Protein AF-A0A846RYC7-F1 (afdb_monomer)

InterPro domains:
  IPR007344 GrpB/Dephospho-CoA kinase [PF04229] (133-286)
  IPR007344 GrpB/Dephospho-CoA kinase [PTHR34822] (131-286)
  IPR043519 Nucleotidyltransferase superfamily [G3DSA:3.30.460.10] (129-287)
  IPR043519 Nucleotidyltransferase superfamily [SSF81301] (136-286)

Organism: NCBI:txid271432

Sequence (287 aa):
MDQIDNYVRFQSAEPNSRGRYAGIFGMANGLAREGQLSAADYAWWRTSNDWCNAAYPDPSTVDASIYDRVVNPAAQAWFKGSAAHLLAKVEEYLTLLQRYGVECVRITSNDPGRILYEDEFQIVVDPHMANRIALVAPDPEGWASRFHTIEQRLKALVPEAAIAHIGSTAVPDLPAKDVVDVLVGVDADAWTEAVAALVADGFVQDGSRDGHAWLAQMKGEERTVVIHVVVLGGAEWKRRISFRDILRRDPAARAEYLEVKRQAAGNAQNWTDYTARKAAVVARILA

pLDDT: mean 90.92, std 11.15, range [30.98, 98.81]

Mean predicted aligned error: 12.16 Å

Radius of gyration: 24.68 Å; Cα contacts (8 Å, |Δi|>4): 447; chains: 1; bounding box: 60×35×69 Å

Secondary structure (DSSP, 8-state):
------EEEEEESS--TTS---BHHHHHHHHHHTT-S-HHHHHHHHHHHHHHHHHS--HHHH-TTTT-TTTSTT-EEEEETT-HHHHHHHHHHHHHHHHTT--EEEEEES--SEEEEE-SSEEEEETTTSS--PPBPP-HHHHHHHHHHHHHHHHHH-TT-EEEEETTTTSTT--B-S-EEEEEEE-TTTHHHHHHHHHHTT-EEEEEETTEEEEEEEETTEEEEEEEEEETTSHHHHHHHHHHHHHHH-HHHHHHHHHHHHHHHHH-SSHHHHHHHTHHHHHHHT-

Foldseek 3Di:
DDDLWKWKFKWFPAADPVRATHGLLRLLVVCLVVVNDDPVSNVVNVVLVVVCPVPDDDVCVVPVLQPPCVNQVHKDKIWTPPQVVVVVSSVVSVVVCVVVVGDMDMDIDSDQACFPDDDPTMTIHSSCHVAQQDFDWQDLPVLVVVQVVVVVVLCVQPVQWDKDWFDQNLAPRATGRQETEMETADALVCQVVSVVSCVVVPWAWPDDDRQWTWTFDDDPPDGRYIYIRGHHPDPVNCLGVLLRVLCNVDVVLSVLLRVQLVVLSVDPPHPVSSVVSSPVSSVVSSD

Solvent-accessible surface area (backbone atoms only — not comparable to full-atom values): 15872 Å² total; per-residue (Å²): 133,85,75,82,58,47,28,37,35,47,23,38,71,60,55,48,101,83,73,44,61,43,41,57,68,58,50,55,50,46,38,53,75,70,64,68,48,52,75,69,54,43,54,50,51,51,55,51,49,54,48,46,64,74,74,44,88,57,65,56,80,79,39,61,58,55,71,29,61,85,79,29,69,63,49,42,74,31,33,38,67,83,25,56,72,62,54,57,53,48,53,58,51,50,56,53,35,50,76,73,71,48,59,69,40,81,49,74,38,76,75,69,30,41,74,74,42,77,62,96,43,36,35,30,17,33,54,62,60,67,41,53,56,56,69,40,78,61,51,62,67,65,41,48,51,54,46,51,57,50,50,55,54,47,38,72,73,35,69,86,43,49,72,44,78,24,57,49,53,59,26,82,88,34,62,22,53,86,39,45,32,37,38,37,23,29,56,74,85,49,42,66,57,51,52,49,48,44,44,75,75,65,35,46,74,80,46,74,54,94,69,37,36,39,30,30,40,69,60,84,94,42,64,49,31,39,38,37,43,28,28,51,85,32,72,72,40,48,52,47,53,50,50,36,53,47,42,61,75,30,69,66,58,36,50,57,51,48,54,52,48,53,56,25,38,78,68,37,79,33,72,66,50,34,52,57,68,41,46,64,61,55,51,60,76,69,106

Nearest PDB structures (foldseek):
  4e7x-assembly2_B  TM=6.487E-01  e=1.757E-04  Schizosaccharomyces pombe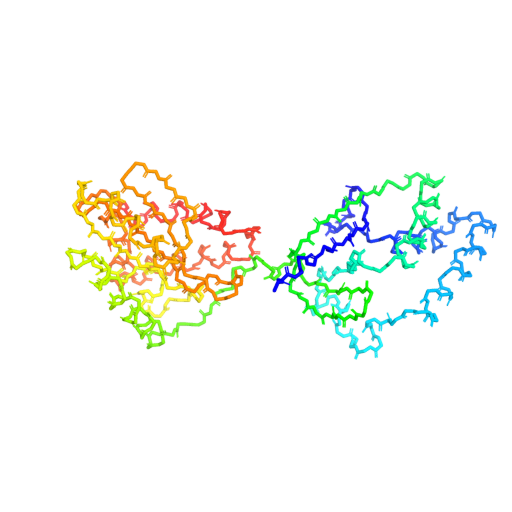 972h-
  4e7x-assembly3_C  TM=6.236E-01  e=2.494E-04  Schizosaccharomyces pombe 972h-
  4e80-assembly4_D  TM=6.052E-01  e=3.150E-04  Schizosaccharomyces pombe 972h-
  4e80-assembly1_A  TM=5.239E-01  e=8.229E-05  Schizosaccharomyces pombe 972h-
  4e80-assembly2_B  TM=5.239E-01  e=3.979E-04  Schizosaccharomyces pombe 972h-

Structure (mmCIF, N/CA/C/O backbone):
data_AF-A0A846RYC7-F1
#
_entry.id   AF-A0A846RYC7-F1
#
loop_
_atom_site.group_PDB
_atom_site.id
_atom_site.type_symbol
_atom_site.label_atom_id
_atom_site.label_alt_id
_atom_site.label_comp_id
_atom_site.label_asym_id
_atom_site.label_entity_id
_atom_site.label_seq_id
_atom_site.pdbx_PDB_ins_code
_atom_site.Cartn_x
_atom_site.Cartn_y
_atom_site.Cartn_z
_atom_site.occupancy
_atom_site.B_iso_or_equiv
_atom_site.auth_seq_id
_atom_site.auth_comp_id
_atom_site.auth_asym_id
_atom_site.auth_atom_id
_atom_site.pdbx_PDB_model_num
ATOM 1 N N . MET A 1 1 ? 22.570 11.920 9.308 1.00 30.98 1 MET A N 1
ATOM 2 C CA . MET A 1 1 ? 22.270 12.972 8.318 1.00 30.98 1 MET A CA 1
ATOM 3 C C . MET A 1 1 ? 21.997 12.202 7.052 1.00 30.98 1 MET A C 1
ATOM 5 O O . MET A 1 1 ? 22.937 11.892 6.335 1.00 30.98 1 MET A O 1
ATOM 9 N N . ASP A 1 2 ? 20.761 11.723 6.922 1.00 33.59 2 ASP A N 1
ATOM 10 C CA . ASP A 1 2 ? 20.405 10.761 5.881 1.00 33.59 2 ASP A CA 1
ATOM 11 C C . ASP A 1 2 ? 20.447 11.476 4.543 1.00 33.59 2 ASP A C 1
ATOM 13 O O . ASP A 1 2 ? 19.746 12.462 4.305 1.00 33.59 2 ASP A O 1
ATOM 17 N N . GLN A 1 3 ? 21.379 11.034 3.712 1.00 37.94 3 GLN A N 1
ATOM 18 C CA . GLN A 1 3 ? 21.507 11.501 2.354 1.00 37.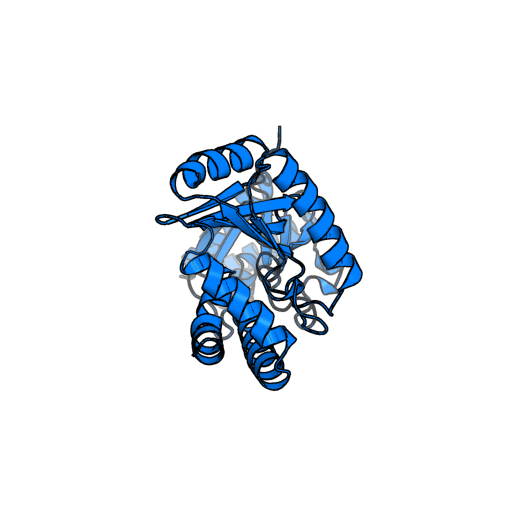94 3 GLN A CA 1
ATOM 19 C C . GLN A 1 3 ? 20.272 10.989 1.614 1.00 37.94 3 GLN A C 1
ATOM 21 O O . GLN A 1 3 ? 20.071 9.788 1.492 1.00 37.94 3 GLN A O 1
ATOM 26 N N . ILE A 1 4 ? 19.398 11.907 1.202 1.00 46.19 4 ILE A N 1
ATOM 27 C CA . ILE A 1 4 ? 18.276 11.587 0.323 1.00 46.19 4 ILE A CA 1
ATOM 28 C C . ILE A 1 4 ? 18.896 11.111 -0.995 1.00 46.19 4 ILE A C 1
ATOM 30 O O . ILE A 1 4 ? 19.397 11.928 -1.773 1.00 46.19 4 ILE A O 1
ATOM 34 N N . ASP A 1 5 ? 18.930 9.799 -1.212 1.00 56.59 5 ASP A N 1
ATOM 35 C CA . ASP A 1 5 ? 19.446 9.220 -2.446 1.00 56.59 5 ASP A CA 1
ATOM 36 C C . ASP A 1 5 ? 18.497 9.569 -3.597 1.00 56.59 5 ASP A C 1
ATOM 38 O O . ASP A 1 5 ? 17.358 9.118 -3.668 1.00 56.59 5 ASP A O 1
ATOM 42 N N . ASN A 1 6 ? 18.966 10.433 -4.496 1.00 83.56 6 ASN A N 1
ATOM 43 C CA . ASN A 1 6 ? 18.223 10.858 -5.677 1.00 83.56 6 ASN A CA 1
ATOM 44 C C . ASN A 1 6 ? 18.508 9.882 -6.823 1.00 83.56 6 ASN A C 1
ATOM 46 O O . ASN A 1 6 ? 19.581 9.949 -7.432 1.00 83.56 6 ASN A O 1
ATOM 50 N N . TYR A 1 7 ? 17.573 8.986 -7.131 1.00 93.19 7 TYR A N 1
ATOM 51 C CA . TYR A 1 7 ? 17.686 8.088 -8.278 1.00 93.19 7 TYR A CA 1
ATOM 52 C C . TYR A 1 7 ? 17.098 8.730 -9.532 1.00 93.19 7 TYR A C 1
ATOM 54 O O . TYR A 1 7 ? 16.053 9.380 -9.502 1.00 93.19 7 TYR A O 1
ATOM 62 N N . VAL A 1 8 ? 17.753 8.515 -10.670 1.00 94.31 8 VAL A N 1
ATOM 63 C CA . VAL A 1 8 ? 17.387 9.097 -11.963 1.00 94.31 8 VAL A CA 1
ATOM 64 C C . VAL A 1 8 ? 17.182 7.989 -12.988 1.00 94.31 8 VAL A C 1
ATOM 66 O O . VAL A 1 8 ? 18.011 7.094 -13.122 1.00 94.31 8 VAL A O 1
ATOM 69 N N . ARG A 1 9 ? 16.107 8.060 -13.771 1.00 95.00 9 ARG A N 1
ATOM 70 C CA . ARG A 1 9 ? 15.871 7.161 -14.905 1.00 95.00 9 ARG A CA 1
ATOM 71 C C . ARG A 1 9 ? 15.502 7.955 -16.147 1.00 95.00 9 ARG A C 1
ATOM 73 O O . ARG A 1 9 ? 14.775 8.941 -16.087 1.00 95.00 9 ARG A O 1
ATOM 80 N N . PHE A 1 10 ? 15.995 7.479 -17.283 1.00 95.19 10 PHE A N 1
ATOM 81 C CA . PHE A 1 10 ? 15.654 7.985 -18.606 1.00 95.19 10 PHE A CA 1
ATOM 82 C C . PHE A 1 10 ? 14.921 6.886 -19.356 1.00 95.19 10 PHE A C 1
ATOM 84 O O . PHE A 1 10 ? 15.433 5.766 -19.487 1.00 95.19 10 PHE A O 1
ATOM 91 N N . GLN A 1 11 ? 13.711 7.190 -19.807 1.00 94.25 11 GLN A N 1
ATOM 92 C CA . GLN A 1 11 ? 12.834 6.208 -20.428 1.00 94.25 11 GLN A CA 1
ATOM 93 C C . GLN A 1 11 ? 12.052 6.790 -21.605 1.00 94.25 11 GLN A C 1
ATOM 95 O O . GLN A 1 11 ? 11.998 8.007 -21.750 1.00 94.25 11 GLN A O 1
ATOM 100 N N . SER A 1 12 ? 11.450 5.934 -22.433 1.00 92.38 12 SER A N 1
ATOM 101 C CA . SER A 1 12 ? 10.570 6.364 -23.527 1.00 92.38 12 SER A CA 1
ATOM 102 C C . SER A 1 12 ? 9.439 7.266 -23.017 1.00 92.38 12 SER A C 1
ATOM 104 O O . SER A 1 12 ? 8.962 7.082 -21.898 1.00 92.38 12 SER A O 1
ATOM 106 N N . ALA A 1 13 ? 8.997 8.233 -23.824 1.00 86.94 13 ALA A N 1
ATOM 107 C CA . ALA A 1 13 ? 7.849 9.081 -23.479 1.00 86.94 13 ALA A CA 1
ATOM 108 C C . ALA A 1 13 ? 6.529 8.289 -23.437 1.00 86.94 13 ALA A C 1
ATOM 110 O O . ALA A 1 13 ? 5.672 8.533 -22.588 1.00 86.94 13 ALA A O 1
ATOM 111 N N . GLU A 1 14 ? 6.403 7.284 -24.306 1.00 80.94 14 GLU A N 1
ATOM 112 C CA . GLU A 1 14 ? 5.244 6.399 -24.382 1.00 80.94 14 GLU A CA 1
ATOM 113 C C . GLU A 1 14 ? 5.605 4.956 -24.002 1.00 80.94 14 GLU A C 1
ATOM 115 O O . GLU A 1 14 ? 6.739 4.505 -24.227 1.00 80.94 14 GLU A O 1
ATOM 120 N N . PRO A 1 15 ? 4.664 4.199 -23.416 1.00 79.19 15 PRO A N 1
ATOM 121 C CA . PRO A 1 15 ? 4.869 2.787 -23.159 1.00 79.19 15 PRO A CA 1
ATOM 122 C C . PRO A 1 15 ? 4.773 1.975 -24.457 1.00 79.19 15 PRO A C 1
ATOM 124 O O . PRO A 1 15 ? 3.988 2.272 -25.353 1.00 79.19 15 PRO A O 1
ATOM 127 N N . ASN A 1 16 ? 5.522 0.878 -24.538 1.00 77.44 16 ASN A N 1
ATOM 128 C CA . ASN A 1 16 ? 5.364 -0.085 -25.627 1.00 77.44 16 ASN A CA 1
ATOM 129 C C . ASN A 1 16 ? 4.019 -0.838 -25.543 1.00 77.44 16 ASN A C 1
ATOM 131 O O . ASN A 1 16 ? 3.269 -0.709 -24.577 1.00 77.44 16 ASN A O 1
ATOM 135 N N . SER A 1 17 ? 3.746 -1.721 -26.511 1.00 71.69 17 SER A N 1
ATOM 136 C CA . SER A 1 17 ? 2.516 -2.537 -26.575 1.00 71.69 17 SER A CA 1
ATOM 137 C C . SER A 1 17 ? 2.241 -3.415 -25.344 1.00 71.69 17 SER A C 1
ATOM 139 O O . SER A 1 17 ? 1.151 -3.965 -25.209 1.00 71.69 17 SER A O 1
ATOM 141 N N . ARG A 1 18 ? 3.212 -3.558 -24.435 1.00 65.75 18 ARG A N 1
ATOM 142 C CA . ARG A 1 18 ? 3.089 -4.275 -23.158 1.00 65.75 18 ARG A CA 1
ATOM 143 C C . ARG A 1 18 ? 2.974 -3.332 -21.955 1.00 65.75 18 ARG A C 1
ATOM 145 O O . ARG A 1 18 ? 3.182 -3.778 -20.829 1.00 65.75 18 ARG A O 1
ATOM 152 N N . GLY A 1 19 ? 2.710 -2.045 -22.180 1.00 71.56 19 GLY A N 1
ATOM 153 C CA . GLY A 1 19 ? 2.570 -1.035 -21.132 1.00 71.56 19 GLY A CA 1
ATOM 154 C C . GLY A 1 19 ? 3.889 -0.615 -20.475 1.00 71.56 19 GLY A C 1
ATOM 155 O O . GLY A 1 19 ? 3.861 -0.069 -19.377 1.00 71.56 19 GLY A O 1
ATOM 156 N N . ARG A 1 20 ? 5.053 -0.896 -21.085 1.00 76.38 20 ARG A N 1
ATOM 157 C CA . ARG A 1 20 ? 6.364 -0.658 -20.452 1.00 76.38 20 ARG A CA 1
ATOM 158 C C . ARG A 1 20 ? 7.103 0.516 -21.065 1.00 76.38 20 ARG A C 1
ATOM 160 O O . ARG A 1 20 ? 7.250 0.582 -22.283 1.00 76.38 20 ARG A O 1
ATOM 167 N N . TYR A 1 21 ? 7.690 1.333 -20.203 1.00 87.00 21 TYR A N 1
ATOM 168 C CA . TYR A 1 21 ? 8.606 2.397 -20.589 1.00 87.00 21 TYR A CA 1
ATOM 169 C C . TYR A 1 21 ? 10.030 1.853 -20.729 1.00 87.00 21 TYR A C 1
ATOM 171 O O . TYR A 1 21 ? 10.642 1.398 -19.754 1.00 87.00 21 TYR A O 1
ATOM 179 N N . ALA A 1 22 ? 10.547 1.846 -21.956 1.00 90.81 22 ALA A N 1
ATOM 180 C CA . ALA A 1 22 ? 11.873 1.315 -22.252 1.00 90.81 22 ALA A CA 1
ATOM 181 C C . ALA A 1 22 ? 12.953 2.249 -21.697 1.00 90.81 22 ALA A C 1
ATOM 183 O O . ALA A 1 22 ? 12.842 3.458 -21.842 1.00 90.81 22 ALA A O 1
ATOM 184 N N . GLY A 1 23 ? 13.993 1.695 -21.068 1.00 93.81 23 GLY A N 1
ATOM 185 C CA . GLY A 1 23 ? 15.144 2.484 -20.616 1.00 93.81 23 GLY A CA 1
ATOM 186 C C . GLY A 1 23 ? 16.049 2.893 -21.779 1.00 93.81 23 GLY A C 1
ATOM 187 O O . GLY A 1 23 ? 16.004 2.280 -22.848 1.00 93.81 23 GLY A O 1
ATOM 188 N N . ILE A 1 24 ? 16.907 3.886 -21.548 1.00 95.69 24 ILE A N 1
ATOM 189 C CA . ILE A 1 24 ? 17.746 4.503 -22.585 1.00 95.69 24 ILE A CA 1
ATOM 190 C C . ILE A 1 24 ? 18.569 3.510 -23.426 1.00 95.69 24 ILE A C 1
ATOM 192 O O . ILE A 1 24 ? 18.466 3.507 -24.653 1.00 95.69 24 ILE A O 1
ATOM 196 N N . PHE A 1 25 ? 19.300 2.591 -22.788 1.00 94.62 25 PHE A N 1
ATOM 197 C CA . PHE A 1 25 ? 20.078 1.568 -23.496 1.00 94.62 25 PHE A CA 1
ATOM 198 C C . PHE A 1 25 ? 19.180 0.602 -24.276 1.00 94.62 25 PHE A C 1
ATOM 200 O O . PHE A 1 25 ? 19.508 0.203 -25.389 1.00 94.62 25 PHE A O 1
ATOM 207 N N . GLY A 1 26 ? 18.010 0.261 -23.726 1.00 93.12 26 GLY A N 1
ATOM 208 C CA . GLY A 1 26 ? 17.036 -0.600 -24.394 1.00 93.12 26 GLY A CA 1
ATOM 209 C C . GLY A 1 26 ? 16.502 0.014 -25.689 1.00 93.12 26 GLY A C 1
ATOM 210 O O . GLY A 1 26 ? 16.353 -0.699 -26.678 1.00 93.12 26 GLY A O 1
ATOM 211 N N . MET A 1 27 ? 16.267 1.329 -25.699 1.00 95.62 27 MET A N 1
ATOM 212 C CA . MET A 1 27 ? 15.841 2.058 -26.897 1.00 95.62 27 MET A CA 1
ATOM 213 C C . MET A 1 27 ? 16.948 2.100 -27.957 1.00 95.62 27 MET A C 1
ATOM 215 O O . MET A 1 27 ? 16.698 1.742 -29.105 1.00 95.62 27 MET A O 1
ATOM 219 N N . ALA A 1 28 ? 18.184 2.440 -27.574 1.00 96.81 28 ALA A N 1
ATOM 220 C CA . ALA A 1 28 ? 19.310 2.498 -28.512 1.00 96.81 28 ALA A CA 1
ATOM 221 C C . ALA A 1 28 ? 19.639 1.118 -29.112 1.00 96.81 28 ALA A C 1
ATOM 223 O O . ALA A 1 28 ? 19.860 0.990 -30.316 1.00 96.81 28 ALA A O 1
ATOM 224 N N . ASN A 1 29 ? 19.589 0.066 -28.290 1.00 95.75 29 ASN A N 1
ATOM 225 C CA . ASN A 1 29 ? 19.741 -1.315 -28.748 1.00 95.75 29 ASN A CA 1
ATOM 226 C C . ASN A 1 29 ? 18.612 -1.727 -29.708 1.00 95.75 29 ASN A C 1
ATOM 228 O O . ASN A 1 29 ? 18.849 -2.513 -30.625 1.00 95.75 29 ASN A O 1
ATOM 232 N N . GLY A 1 30 ? 17.398 -1.199 -29.511 1.00 95.00 30 GLY A N 1
ATOM 233 C CA . GLY A 1 30 ? 16.270 -1.362 -30.429 1.00 95.00 30 GLY A CA 1
ATOM 234 C C . GLY A 1 30 ? 16.586 -0.825 -31.823 1.00 95.00 30 GLY A C 1
ATOM 235 O O . GLY A 1 30 ? 16.558 -1.603 -32.776 1.00 95.00 30 GLY A O 1
ATOM 236 N N . LEU A 1 31 ? 16.998 0.447 -31.918 1.00 96.81 31 LEU A N 1
ATOM 237 C CA . LEU A 1 31 ? 17.387 1.089 -33.185 1.00 96.81 31 LEU A CA 1
ATOM 238 C C . LEU A 1 31 ? 18.484 0.302 -33.919 1.00 96.81 31 LEU A C 1
ATOM 240 O O . LEU A 1 31 ? 18.405 0.082 -35.129 1.00 96.81 31 LEU A O 1
ATOM 244 N N . ALA A 1 32 ? 19.510 -0.140 -33.183 1.00 96.88 32 ALA A N 1
ATOM 245 C CA . ALA A 1 32 ? 20.621 -0.905 -33.744 1.00 96.88 32 ALA A CA 1
ATOM 246 C C . ALA A 1 32 ? 20.161 -2.262 -34.296 1.00 96.88 32 ALA A C 1
ATOM 248 O O . ALA A 1 32 ? 20.494 -2.624 -35.423 1.00 96.88 32 ALA A O 1
ATOM 249 N N . ARG A 1 33 ? 19.366 -3.005 -33.518 1.00 97.19 33 ARG A N 1
ATOM 250 C CA . ARG A 1 33 ? 18.839 -4.322 -33.906 1.00 97.19 33 ARG A CA 1
ATOM 251 C C . ARG A 1 33 ? 17.881 -4.238 -35.094 1.00 97.19 33 ARG A C 1
ATOM 253 O O . ARG A 1 33 ? 17.822 -5.169 -35.889 1.00 97.19 33 ARG A O 1
ATOM 260 N N . GLU A 1 34 ? 17.132 -3.147 -35.201 1.00 96.44 34 GLU A N 1
ATOM 261 C CA . GLU A 1 34 ? 16.184 -2.896 -36.292 1.00 96.44 34 GLU A CA 1
ATOM 262 C C . GLU A 1 34 ? 16.862 -2.307 -37.541 1.00 96.44 34 GLU A C 1
ATOM 264 O O . GLU A 1 34 ? 16.195 -2.058 -38.541 1.00 96.44 34 GLU A O 1
ATOM 269 N N . GLY A 1 35 ? 18.189 -2.120 -37.513 1.00 97.06 35 GLY A N 1
ATOM 270 C CA . GLY A 1 35 ? 18.966 -1.633 -38.654 1.00 97.06 35 GLY A CA 1
ATOM 271 C C . GLY A 1 35 ? 18.688 -0.171 -39.005 1.00 97.06 35 GLY A C 1
ATOM 272 O O . GLY A 1 35 ? 18.921 0.238 -40.137 1.00 97.06 35 GLY A O 1
ATOM 273 N N . GLN A 1 36 ? 18.170 0.610 -38.054 1.00 97.62 36 GLN A N 1
ATOM 274 C CA . GLN A 1 36 ? 17.780 2.002 -38.281 1.00 97.62 36 GLN A CA 1
ATOM 275 C C . GLN A 1 36 ? 18.963 2.967 -38.177 1.00 97.62 36 GLN A C 1
ATOM 277 O O . GLN A 1 36 ? 18.909 4.056 -38.738 1.00 97.62 36 GLN A O 1
ATOM 282 N N . LEU A 1 37 ? 20.032 2.574 -37.477 1.00 97.94 37 LEU A N 1
ATOM 283 C CA . LEU A 1 37 ? 21.216 3.410 -37.304 1.00 97.94 37 LEU A CA 1
ATOM 284 C C . LEU A 1 37 ? 22.021 3.541 -38.603 1.00 97.94 37 LEU A C 1
ATOM 286 O O . LEU A 1 37 ? 22.275 2.560 -39.303 1.00 97.94 37 LEU A O 1
ATOM 290 N N . SER A 1 38 ? 22.512 4.750 -38.873 1.00 98.19 38 SER A N 1
ATOM 291 C CA . SER A 1 38 ? 23.556 4.993 -39.869 1.00 98.19 38 SER A CA 1
ATOM 292 C C . SER A 1 38 ? 24.823 4.190 -39.538 1.00 98.19 38 SER A C 1
ATOM 294 O O . SER A 1 38 ? 25.065 3.839 -38.383 1.00 98.19 38 SER A O 1
ATOM 296 N N . ALA A 1 39 ? 25.683 3.933 -40.529 1.00 98.06 39 ALA A N 1
ATOM 297 C CA . ALA A 1 39 ? 26.928 3.189 -40.301 1.00 98.06 39 ALA A CA 1
ATOM 298 C C . ALA A 1 39 ? 27.828 3.845 -39.232 1.00 98.06 39 ALA A C 1
ATOM 300 O O . ALA A 1 39 ? 28.426 3.149 -38.411 1.00 98.06 39 ALA A O 1
ATOM 301 N N . ALA A 1 40 ? 27.884 5.181 -39.214 1.00 98.06 40 ALA A N 1
ATOM 302 C CA . ALA A 1 40 ? 28.638 5.938 -38.218 1.00 98.06 40 ALA A CA 1
ATOM 303 C C . ALA A 1 40 ? 28.030 5.793 -36.813 1.00 98.06 40 ALA A C 1
ATOM 305 O O . ALA A 1 40 ? 28.752 5.536 -35.850 1.00 98.06 40 ALA A O 1
ATOM 306 N N . ASP A 1 41 ? 26.704 5.892 -36.700 1.00 98.31 41 ASP A N 1
ATOM 307 C CA . ASP A 1 41 ? 26.015 5.762 -35.414 1.00 98.31 41 ASP A CA 1
ATOM 308 C C . ASP A 1 41 ? 26.039 4.344 -34.869 1.00 98.31 41 ASP A C 1
ATOM 310 O O . ASP A 1 41 ? 26.167 4.160 -33.663 1.00 98.31 41 ASP A O 1
ATOM 314 N N . TYR A 1 42 ? 25.968 3.340 -35.739 1.00 98.44 42 TYR A N 1
ATOM 315 C CA . TYR A 1 42 ? 26.124 1.949 -35.342 1.00 98.44 42 TYR A CA 1
ATOM 316 C C . TYR A 1 42 ? 27.527 1.687 -34.774 1.00 98.44 42 TYR A C 1
ATOM 318 O O . TYR A 1 42 ? 27.661 1.066 -33.719 1.00 98.44 42 TYR A O 1
ATOM 326 N N . ALA A 1 43 ? 28.577 2.192 -35.433 1.00 98.12 43 ALA A N 1
ATOM 327 C CA . ALA A 1 43 ? 29.956 2.058 -34.957 1.00 98.12 43 ALA A CA 1
ATOM 328 C C . ALA A 1 43 ? 30.179 2.776 -33.614 1.00 98.12 43 ALA A C 1
ATOM 330 O O . ALA A 1 43 ? 30.817 2.225 -32.708 1.00 98.12 43 ALA A O 1
ATOM 331 N N . TRP A 1 44 ? 29.608 3.976 -33.461 1.00 98.19 44 TRP A N 1
ATOM 332 C CA . TRP A 1 44 ? 29.614 4.702 -32.193 1.00 98.19 44 TRP A CA 1
ATOM 333 C C . TRP A 1 44 ? 28.853 3.940 -31.101 1.00 98.19 44 TRP A C 1
ATOM 335 O O . TRP A 1 44 ? 29.390 3.746 -30.012 1.00 98.19 44 TRP A O 1
ATOM 345 N N . TRP A 1 45 ? 27.638 3.462 -31.389 1.00 98.19 45 TRP A N 1
ATOM 346 C CA . TRP A 1 45 ? 26.804 2.707 -30.449 1.00 98.19 45 TRP A CA 1
ATOM 347 C C . TRP A 1 45 ? 27.520 1.443 -29.969 1.00 98.19 45 TRP A C 1
ATOM 349 O O . TRP A 1 45 ? 27.548 1.179 -28.769 1.00 98.19 45 TRP A O 1
ATOM 359 N N . ARG A 1 46 ? 28.165 0.698 -30.878 1.00 98.00 46 ARG A N 1
ATOM 360 C CA . ARG A 1 46 ? 28.934 -0.507 -30.535 1.00 98.00 46 ARG A CA 1
ATOM 361 C C . ARG A 1 46 ? 30.076 -0.181 -29.578 1.00 98.00 46 ARG A C 1
ATOM 363 O O . ARG A 1 46 ? 30.139 -0.765 -28.502 1.00 98.00 46 ARG A O 1
ATOM 370 N N . THR A 1 47 ? 30.909 0.796 -29.939 1.00 97.56 47 THR A N 1
ATOM 371 C CA . THR A 1 47 ? 32.040 1.249 -29.110 1.00 97.56 47 THR A CA 1
ATOM 372 C C . THR A 1 47 ? 31.570 1.740 -27.739 1.00 97.56 47 THR A C 1
ATOM 374 O O . THR A 1 47 ? 32.171 1.416 -26.718 1.00 97.56 47 THR A O 1
ATOM 377 N N . SER A 1 48 ? 30.471 2.493 -27.699 1.00 96.56 48 SER A N 1
ATOM 378 C CA . SER A 1 48 ? 29.893 3.009 -26.458 1.00 96.56 48 SER A CA 1
ATOM 379 C C . SER A 1 48 ? 29.323 1.907 -25.568 1.00 96.56 48 SER A C 1
ATOM 381 O O . SER A 1 48 ? 29.511 1.971 -24.356 1.00 96.56 48 SER A O 1
ATOM 383 N N . ASN A 1 49 ? 28.666 0.893 -26.136 1.00 95.62 49 ASN A N 1
ATOM 384 C CA . ASN A 1 49 ? 28.193 -0.269 -25.383 1.00 95.62 49 ASN A CA 1
ATOM 385 C C . ASN A 1 49 ? 29.362 -1.110 -24.853 1.00 95.62 49 ASN A C 1
ATOM 387 O O . ASN A 1 49 ? 29.322 -1.530 -23.701 1.00 95.62 49 ASN A O 1
ATOM 391 N N . ASP A 1 50 ? 30.407 -1.329 -25.657 1.00 96.38 50 ASP A N 1
ATOM 392 C CA . ASP A 1 50 ? 31.607 -2.057 -25.223 1.00 96.38 50 ASP A CA 1
ATOM 393 C C . ASP A 1 50 ? 32.302 -1.349 -24.058 1.00 96.38 50 ASP A C 1
ATOM 395 O O . ASP A 1 50 ? 32.677 -1.990 -23.077 1.00 96.38 50 ASP A O 1
ATOM 399 N N . TRP A 1 51 ? 32.397 -0.019 -24.123 1.00 94.56 51 TRP A N 1
ATOM 400 C CA . TRP A 1 51 ? 32.907 0.782 -23.017 1.00 94.56 51 TRP A CA 1
ATOM 401 C C . TRP A 1 51 ? 32.035 0.658 -21.761 1.00 94.56 51 TRP A C 1
ATOM 403 O O . TRP A 1 51 ? 32.573 0.397 -20.688 1.00 94.56 51 TRP A O 1
ATOM 413 N N . CYS A 1 52 ? 30.704 0.777 -21.874 1.00 93.62 52 CYS A N 1
ATOM 414 C CA . CYS A 1 52 ? 29.805 0.624 -20.724 1.00 93.62 52 CYS A CA 1
ATOM 415 C C . CYS A 1 52 ? 29.922 -0.767 -20.082 1.00 93.62 52 CYS A C 1
ATOM 417 O O . CYS A 1 52 ? 30.012 -0.860 -18.864 1.00 93.62 52 CYS A O 1
ATOM 419 N N . ASN A 1 53 ? 29.966 -1.830 -20.891 1.00 93.31 53 ASN A N 1
ATOM 420 C CA . ASN A 1 53 ? 30.093 -3.207 -20.405 1.00 93.31 53 ASN A CA 1
ATOM 421 C C . ASN A 1 53 ? 31.427 -3.462 -19.689 1.00 93.31 53 ASN A C 1
ATOM 423 O O . ASN A 1 53 ? 31.499 -4.319 -18.815 1.00 93.31 53 ASN A O 1
ATOM 427 N N . ALA A 1 54 ? 32.489 -2.752 -20.078 1.00 94.62 54 ALA A N 1
ATOM 428 C CA . ALA A 1 54 ? 33.784 -2.833 -19.410 1.00 94.62 54 ALA A CA 1
ATOM 429 C C . ALA A 1 54 ? 33.850 -1.966 -18.139 1.00 94.62 54 ALA A C 1
ATOM 431 O O . ALA A 1 54 ? 34.570 -2.310 -17.205 1.00 94.62 54 ALA A O 1
ATOM 432 N N . ALA A 1 55 ? 33.137 -0.835 -18.118 1.00 93.44 55 ALA A N 1
ATOM 433 C CA . ALA A 1 55 ? 33.213 0.162 -17.052 1.00 93.44 55 ALA A CA 1
ATOM 434 C C . ALA A 1 55 ? 32.225 -0.073 -15.899 1.00 93.44 55 ALA A C 1
ATOM 436 O O . ALA A 1 55 ? 32.503 0.366 -14.783 1.00 93.44 55 ALA A O 1
ATOM 437 N N . TYR A 1 56 ? 31.090 -0.735 -16.147 1.00 94.50 56 TYR A N 1
ATOM 438 C CA . TYR A 1 56 ? 30.011 -0.883 -15.168 1.00 94.50 56 TYR A CA 1
ATOM 439 C C . TYR A 1 56 ? 29.602 -2.345 -14.968 1.00 94.50 56 TYR A C 1
ATOM 441 O O . TYR A 1 56 ? 29.587 -3.109 -15.936 1.00 94.50 56 TYR A O 1
ATOM 449 N N . PRO A 1 57 ? 29.227 -2.740 -13.737 1.00 93.88 57 PRO A N 1
ATOM 450 C CA . PRO A 1 57 ? 28.681 -4.065 -13.483 1.00 93.88 57 PRO A CA 1
ATOM 451 C C . PRO A 1 57 ? 27.429 -4.341 -14.324 1.00 93.88 57 PRO A C 1
ATOM 453 O O . PRO A 1 57 ? 26.539 -3.494 -14.435 1.00 93.88 57 PRO A O 1
ATOM 456 N N . ASP A 1 58 ? 27.332 -5.552 -14.876 1.00 93.25 58 ASP A N 1
ATOM 457 C CA . ASP A 1 58 ? 26.078 -6.068 -15.426 1.00 93.25 58 ASP A CA 1
ATOM 458 C C . ASP A 1 58 ? 25.326 -6.812 -14.312 1.00 93.25 58 ASP A C 1
ATOM 460 O O . ASP A 1 58 ? 25.789 -7.879 -13.885 1.00 93.25 58 ASP A O 1
ATOM 464 N N . PRO A 1 59 ? 24.156 -6.314 -13.863 1.00 94.62 59 PRO A N 1
ATOM 465 C CA . PRO A 1 59 ? 23.364 -6.978 -12.832 1.00 94.62 59 PRO A CA 1
ATOM 466 C C . PRO A 1 59 ? 23.062 -8.445 -13.172 1.00 94.62 59 PRO A C 1
ATOM 468 O O . PRO A 1 59 ? 23.079 -9.300 -12.292 1.00 94.62 59 PRO A O 1
ATOM 471 N N . SER A 1 60 ? 22.883 -8.769 -14.457 1.00 90.81 60 SER A N 1
ATOM 472 C CA . SER A 1 60 ? 22.579 -10.126 -14.935 1.00 90.81 60 SER A CA 1
ATOM 473 C C . SER A 1 60 ? 23.718 -11.121 -14.689 1.00 90.81 60 SER A C 1
ATOM 475 O O . SER A 1 60 ? 23.479 -12.325 -14.630 1.00 90.81 60 SER A O 1
ATOM 477 N N . THR A 1 61 ? 24.957 -10.632 -14.571 1.00 91.94 61 THR A N 1
ATOM 478 C CA . THR A 1 61 ? 26.132 -11.464 -14.249 1.00 91.94 61 THR A CA 1
ATOM 479 C C . THR A 1 61 ? 26.272 -11.735 -12.757 1.00 91.94 61 THR A C 1
ATOM 481 O O . THR A 1 61 ? 26.917 -12.710 -12.376 1.00 91.94 61 THR A O 1
ATOM 484 N N . VAL A 1 62 ? 25.651 -10.898 -11.924 1.00 90.75 62 VAL A N 1
ATOM 485 C CA . VAL A 1 62 ? 25.606 -11.070 -10.470 1.00 90.75 62 VAL A CA 1
ATOM 486 C C . VAL A 1 62 ? 24.460 -12.005 -10.092 1.00 90.75 62 VAL A C 1
ATOM 488 O O . VAL A 1 62 ? 24.671 -12.974 -9.367 1.00 90.75 62 VAL A O 1
ATOM 491 N N . ASP A 1 63 ? 23.263 -11.749 -10.624 1.00 89.88 63 ASP A N 1
ATOM 492 C CA . ASP A 1 63 ? 22.107 -12.635 -10.507 1.00 89.88 63 ASP A CA 1
ATOM 493 C C . ASP A 1 63 ? 21.252 -12.574 -11.783 1.00 89.88 63 ASP A C 1
ATOM 495 O O . ASP A 1 63 ? 20.613 -11.569 -12.108 1.00 89.88 63 ASP A O 1
ATOM 499 N N . ALA A 1 64 ? 21.199 -13.697 -12.498 1.00 91.06 64 ALA A N 1
ATOM 500 C CA . ALA A 1 64 ? 20.431 -13.831 -13.731 1.00 91.06 64 ALA A CA 1
ATOM 501 C C . ALA A 1 64 ? 18.915 -13.622 -13.528 1.00 91.06 64 ALA A C 1
ATOM 503 O O . ALA A 1 64 ? 18.208 -13.298 -14.485 1.00 91.06 64 ALA A O 1
ATOM 504 N N . SER A 1 65 ? 18.407 -13.774 -12.298 1.00 89.81 65 SER A N 1
ATOM 505 C CA . SER A 1 65 ? 16.994 -13.578 -11.968 1.00 89.81 65 SER A CA 1
ATOM 506 C C . SER A 1 65 ? 16.560 -12.107 -12.022 1.00 89.81 65 SER A C 1
ATOM 508 O O . SER A 1 65 ? 15.377 -11.826 -12.233 1.00 89.81 65 SER A O 1
ATOM 510 N N . ILE A 1 66 ? 17.496 -11.154 -11.904 1.00 90.94 66 ILE A N 1
ATOM 511 C CA . ILE A 1 66 ? 17.206 -9.712 -11.807 1.00 90.94 66 ILE A CA 1
ATOM 512 C C . ILE A 1 66 ? 16.368 -9.219 -12.992 1.00 90.94 66 ILE A C 1
ATOM 514 O O . ILE A 1 66 ? 15.383 -8.505 -12.802 1.00 90.94 66 ILE A O 1
ATOM 518 N N . TYR A 1 67 ? 16.719 -9.640 -14.209 1.00 89.44 67 TYR A N 1
ATOM 519 C CA . TYR A 1 67 ? 15.983 -9.299 -15.431 1.00 89.44 67 TYR A CA 1
ATOM 520 C C . TYR A 1 67 ? 15.169 -10.467 -16.004 1.00 89.44 67 TYR A C 1
ATOM 522 O O . TYR A 1 67 ? 14.612 -10.348 -17.105 1.00 89.44 67 TYR A O 1
ATOM 530 N N . ASP A 1 68 ? 15.063 -11.582 -15.274 1.00 87.25 68 ASP A N 1
ATOM 531 C CA . ASP A 1 68 ? 14.173 -12.676 -15.643 1.00 87.25 68 ASP A CA 1
ATOM 532 C C . ASP A 1 68 ? 12.727 -12.162 -15.642 1.00 87.25 68 ASP A C 1
ATOM 534 O O . ASP A 1 68 ? 12.212 -11.636 -14.658 1.00 87.25 68 ASP A O 1
ATOM 538 N N . ARG A 1 69 ? 12.053 -12.291 -16.786 1.00 80.94 69 ARG A N 1
ATOM 539 C CA . ARG A 1 69 ? 10.719 -11.712 -16.997 1.00 80.94 69 ARG A CA 1
ATOM 540 C C . ARG A 1 69 ? 9.590 -12.515 -16.360 1.00 80.94 69 ARG A C 1
ATOM 542 O O . ARG A 1 69 ? 8.473 -12.003 -16.306 1.00 80.94 69 ARG A O 1
ATOM 549 N N . VAL A 1 70 ? 9.856 -13.747 -15.942 1.00 78.12 70 VAL A N 1
ATOM 550 C CA . VAL A 1 70 ? 8.946 -14.577 -15.150 1.00 78.12 70 VAL A CA 1
ATOM 551 C C . VAL A 1 70 ? 9.078 -14.204 -13.675 1.00 78.12 70 VAL A C 1
ATOM 553 O O . VAL A 1 70 ? 8.061 -14.055 -13.003 1.00 78.12 70 VAL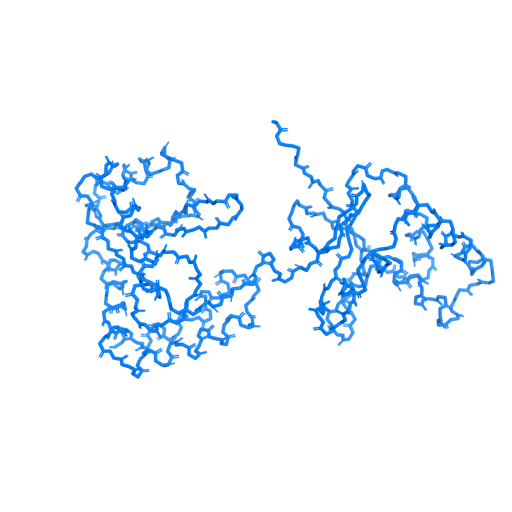 A O 1
ATOM 556 N N . VAL A 1 71 ? 10.307 -13.990 -13.194 1.00 78.44 71 VAL A N 1
ATOM 557 C CA . VAL A 1 71 ? 10.587 -13.658 -11.786 1.00 78.44 71 VAL A CA 1
ATOM 558 C C . VAL A 1 71 ? 10.305 -12.183 -11.481 1.00 78.44 71 VAL A C 1
ATOM 560 O O . VAL A 1 71 ? 9.530 -11.872 -10.579 1.00 78.44 71 VAL A O 1
ATOM 563 N N . ASN A 1 72 ? 10.880 -11.269 -12.264 1.00 82.69 72 ASN A N 1
ATOM 564 C CA . ASN A 1 72 ? 10.798 -9.820 -12.090 1.00 82.69 72 ASN A CA 1
ATOM 565 C C . ASN A 1 72 ? 10.227 -9.163 -13.365 1.00 82.69 72 ASN A C 1
ATOM 567 O O . ASN A 1 72 ? 10.938 -8.486 -14.117 1.00 82.69 72 ASN A O 1
ATOM 571 N N . PRO A 1 73 ? 8.918 -9.328 -13.650 1.00 79.88 73 PRO A N 1
ATOM 572 C CA . PRO A 1 73 ? 8.324 -8.933 -14.927 1.00 79.88 73 PRO A CA 1
ATOM 573 C C . PRO A 1 73 ? 8.454 -7.440 -15.237 1.00 79.88 73 PRO A C 1
ATOM 575 O O . PRO A 1 73 ? 8.399 -7.070 -16.411 1.00 79.88 73 PRO A O 1
ATOM 578 N N . ALA A 1 74 ? 8.632 -6.595 -14.223 1.00 83.12 74 ALA A N 1
ATOM 579 C CA . ALA A 1 74 ? 8.698 -5.148 -14.357 1.00 83.12 74 ALA A CA 1
ATOM 580 C C . ALA A 1 74 ? 10.021 -4.534 -13.903 1.00 83.12 74 ALA A C 1
ATOM 582 O O . ALA A 1 74 ? 10.050 -3.326 -13.702 1.00 83.12 74 ALA A O 1
ATOM 583 N N . ALA A 1 75 ? 11.087 -5.328 -13.761 1.00 90.56 75 ALA A N 1
ATOM 584 C CA . ALA A 1 75 ? 12.399 -4.824 -13.366 1.00 90.56 75 ALA A CA 1
ATOM 585 C C . ALA A 1 75 ? 12.807 -3.579 -14.176 1.00 90.56 75 ALA A C 1
ATOM 587 O O . ALA A 1 75 ? 12.729 -3.564 -15.412 1.00 90.56 75 ALA A O 1
ATOM 588 N N . GLN A 1 76 ? 13.241 -2.531 -13.478 1.00 92.12 76 GLN A N 1
ATOM 589 C CA . GLN A 1 76 ? 13.674 -1.263 -14.056 1.00 92.12 76 GLN A CA 1
ATOM 590 C C . GLN A 1 76 ? 15.018 -0.843 -13.472 1.00 92.12 76 GLN A C 1
ATOM 592 O O . GLN A 1 76 ? 15.158 -0.728 -12.262 1.00 92.12 76 GLN A O 1
ATOM 597 N N . ALA A 1 77 ? 15.988 -0.555 -14.336 1.00 94.75 77 ALA A N 1
ATOM 598 C CA . ALA A 1 77 ? 17.245 0.068 -13.932 1.00 94.75 77 ALA A CA 1
ATOM 599 C C . ALA A 1 77 ? 17.081 1.578 -13.686 1.00 94.75 77 ALA A C 1
ATOM 601 O O . ALA A 1 77 ? 16.403 2.268 -14.457 1.00 94.75 77 ALA A O 1
ATOM 602 N N . TRP A 1 78 ? 17.740 2.086 -12.655 1.00 96.12 78 TRP A N 1
ATOM 603 C CA . TRP A 1 78 ? 17.853 3.501 -12.316 1.00 96.12 78 TRP A CA 1
ATOM 604 C C . TRP A 1 78 ? 19.312 3.831 -12.013 1.00 96.12 78 TRP A C 1
ATOM 606 O O . TRP A 1 78 ? 20.043 3.005 -11.478 1.00 96.12 78 TRP A O 1
ATOM 616 N N . PHE A 1 79 ? 19.732 5.047 -12.331 1.00 96.44 79 PHE A N 1
ATOM 617 C CA . PHE A 1 79 ? 21.053 5.567 -12.003 1.00 96.44 79 PHE A CA 1
ATOM 618 C C . PHE A 1 79 ? 21.020 6.238 -10.633 1.00 96.44 79 PHE A C 1
ATOM 620 O O . PHE A 1 79 ? 20.060 6.941 -10.311 1.00 96.44 79 PHE A O 1
ATOM 627 N N . LYS A 1 80 ? 22.086 6.094 -9.850 1.00 95.25 80 LYS A N 1
ATOM 628 C CA . LYS A 1 80 ? 22.308 6.948 -8.681 1.00 95.25 80 LYS A CA 1
ATOM 629 C C . LYS A 1 80 ? 22.655 8.356 -9.157 1.00 95.25 80 LYS A C 1
ATOM 631 O O . LYS A 1 80 ? 23.461 8.525 -10.069 1.00 95.25 80 LYS A O 1
ATOM 636 N N . GLY A 1 81 ? 22.079 9.385 -8.540 1.00 90.69 81 GLY A N 1
ATOM 637 C CA . GLY A 1 81 ? 22.348 10.784 -8.894 1.00 90.69 81 GLY A CA 1
ATOM 638 C C . GLY A 1 81 ? 23.816 11.190 -8.717 1.00 90.69 81 GLY A C 1
ATOM 639 O O . GLY A 1 81 ? 24.274 12.133 -9.357 1.00 90.69 81 GLY A O 1
ATOM 640 N N . SER A 1 82 ? 24.564 10.452 -7.893 1.00 91.50 82 SER A N 1
ATOM 641 C CA . SER A 1 82 ? 26.010 10.592 -7.701 1.00 91.50 82 SER A CA 1
ATOM 642 C C . SER A 1 82 ? 26.856 9.996 -8.835 1.00 91.50 82 SER A C 1
ATOM 644 O O . SER A 1 82 ? 28.044 10.304 -8.919 1.00 91.50 82 SER A O 1
ATOM 646 N N . ALA A 1 83 ? 26.281 9.185 -9.731 1.00 93.31 83 ALA A N 1
ATOM 647 C CA . ALA A 1 83 ? 26.996 8.476 -10.794 1.00 93.31 83 ALA A CA 1
ATOM 648 C C . ALA A 1 83 ? 27.345 9.392 -11.986 1.00 93.31 83 ALA A C 1
ATOM 650 O O . ALA A 1 83 ? 26.954 9.139 -13.126 1.00 93.31 83 ALA A O 1
ATOM 651 N N . ALA A 1 84 ? 28.089 10.473 -11.732 1.00 91.00 84 ALA A N 1
ATOM 652 C CA . ALA A 1 84 ? 28.341 11.551 -12.691 1.00 91.00 84 ALA A CA 1
ATOM 653 C C . ALA A 1 84 ? 28.925 11.063 -14.031 1.00 91.00 84 ALA A C 1
ATOM 655 O O . ALA A 1 84 ? 28.498 11.523 -15.087 1.00 91.00 84 ALA A O 1
ATOM 656 N N . HIS A 1 85 ? 29.851 10.099 -14.006 1.00 92.75 85 HIS A N 1
ATOM 657 C CA . HIS A 1 85 ? 30.448 9.540 -15.226 1.00 92.75 85 HIS A CA 1
ATOM 658 C C . HIS A 1 85 ? 29.437 8.765 -16.082 1.00 92.75 85 HIS A C 1
ATOM 660 O O . HIS A 1 85 ? 29.418 8.918 -17.303 1.00 92.75 85 HIS A O 1
ATOM 666 N N . LEU A 1 86 ? 28.572 7.972 -15.446 1.00 92.56 86 LEU A N 1
ATOM 667 C CA . LEU A 1 86 ? 27.541 7.207 -16.146 1.00 92.56 86 LEU A CA 1
ATOM 668 C C . LEU A 1 86 ? 26.449 8.137 -16.687 1.00 92.56 86 LEU A C 1
ATOM 670 O O . LEU A 1 86 ? 26.021 7.990 -17.829 1.00 92.56 86 LEU A O 1
ATOM 674 N N . LEU A 1 87 ? 26.058 9.148 -15.910 1.00 94.00 87 LEU A N 1
ATOM 675 C CA . LEU A 1 87 ? 25.103 10.167 -16.345 1.00 94.00 87 LEU A CA 1
ATOM 676 C C . LEU A 1 87 ? 25.640 11.001 -17.518 1.00 94.00 87 LEU A C 1
ATOM 678 O O . LEU A 1 87 ? 24.903 11.249 -18.466 1.00 94.00 87 LEU A O 1
ATOM 682 N N . ALA A 1 88 ? 26.927 11.361 -17.522 1.00 94.12 88 ALA A N 1
ATOM 683 C CA . ALA A 1 88 ? 27.545 12.026 -18.670 1.00 94.12 88 ALA A CA 1
ATOM 684 C C . ALA A 1 88 ? 27.499 11.148 -19.932 1.00 94.12 88 ALA A C 1
ATOM 686 O O . ALA A 1 88 ? 27.200 11.642 -21.017 1.00 94.12 88 ALA A O 1
ATOM 687 N N . LYS A 1 89 ? 27.716 9.832 -19.794 1.00 95.00 89 LYS A N 1
ATOM 688 C CA . LYS A 1 89 ? 27.590 8.898 -20.919 1.00 95.00 89 LYS A CA 1
ATOM 689 C C . LYS A 1 89 ? 26.151 8.807 -21.434 1.00 95.00 89 LYS A C 1
ATOM 691 O O . LYS A 1 89 ? 25.931 8.722 -22.640 1.00 95.00 89 LYS A O 1
ATOM 696 N N . VAL A 1 90 ? 25.172 8.837 -20.531 1.00 95.75 90 VAL A N 1
ATOM 697 C CA . VAL A 1 90 ? 23.736 8.823 -20.851 1.00 95.75 90 VAL A CA 1
ATOM 698 C C . VAL A 1 90 ? 23.333 10.007 -21.739 1.00 95.75 90 VAL A C 1
ATOM 700 O O . VAL A 1 90 ? 22.557 9.804 -22.671 1.00 95.75 90 VAL A O 1
ATOM 703 N N . GLU A 1 91 ? 23.905 11.198 -21.544 1.00 96.31 91 GLU A N 1
ATOM 704 C CA . GLU A 1 91 ? 23.647 12.368 -22.406 1.00 96.31 91 GLU A CA 1
ATOM 705 C C . GLU A 1 91 ? 24.021 12.118 -23.883 1.00 96.31 91 GLU A C 1
ATOM 707 O O . GLU A 1 91 ? 23.321 12.552 -24.806 1.00 96.31 91 GLU A O 1
ATOM 712 N N . GLU A 1 92 ? 25.077 11.338 -24.142 1.00 97.50 92 GLU A N 1
ATOM 713 C CA . GLU A 1 92 ? 25.452 10.962 -25.511 1.00 97.50 92 GLU A CA 1
ATOM 714 C C . GLU A 1 92 ? 24.400 10.036 -26.152 1.00 97.50 92 GLU A C 1
ATOM 716 O O . GLU A 1 92 ? 24.063 10.180 -27.331 1.00 97.50 92 GLU A O 1
ATOM 721 N N . TYR A 1 93 ? 23.822 9.116 -25.372 1.00 97.94 93 TYR A N 1
ATOM 722 C CA . TYR A 1 93 ? 22.725 8.260 -25.834 1.00 97.94 93 TYR A CA 1
ATOM 723 C C . TYR A 1 93 ? 21.435 9.047 -26.066 1.00 97.94 93 TYR A 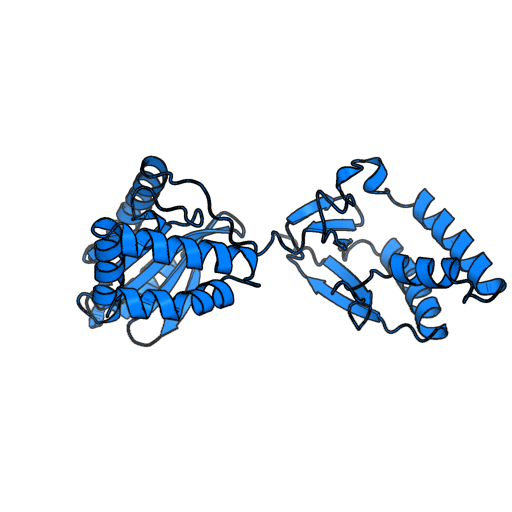C 1
ATOM 725 O O . TYR A 1 93 ? 20.728 8.757 -27.029 1.00 97.94 93 TYR A O 1
ATOM 733 N N . LEU A 1 94 ? 21.127 10.051 -25.238 1.00 97.00 94 LEU A N 1
ATOM 734 C CA . LEU A 1 94 ? 19.974 10.929 -25.466 1.00 97.00 94 LEU A CA 1
ATOM 735 C C . LEU A 1 94 ? 20.126 11.680 -26.792 1.00 97.00 94 LEU A C 1
ATOM 737 O O . LEU A 1 94 ? 19.184 11.730 -27.580 1.00 97.00 94 LEU A O 1
ATOM 741 N N . THR A 1 95 ? 21.335 12.163 -27.086 1.00 97.50 95 THR A N 1
ATOM 742 C CA . THR A 1 95 ? 21.659 12.794 -28.375 1.00 97.50 95 THR A CA 1
ATOM 743 C C . THR A 1 95 ? 21.502 11.821 -29.548 1.00 97.50 95 THR A C 1
ATOM 745 O O . THR A 1 95 ? 21.016 12.204 -30.615 1.00 97.50 95 THR A O 1
ATOM 748 N N . LEU A 1 96 ? 21.897 10.550 -29.387 1.00 98.06 96 LEU A N 1
ATOM 749 C CA . LEU A 1 96 ? 21.629 9.520 -30.393 1.00 98.06 96 LEU A CA 1
ATOM 750 C C . LEU A 1 96 ? 20.118 9.347 -30.601 1.00 98.06 96 LEU A C 1
ATOM 752 O O . LEU A 1 96 ? 19.646 9.485 -31.721 1.00 98.06 96 LEU A O 1
ATOM 756 N N . LEU A 1 97 ? 19.361 9.076 -29.540 1.00 97.44 97 LEU A N 1
ATOM 757 C CA . LEU A 1 97 ? 17.924 8.798 -29.612 1.00 97.44 97 LEU A CA 1
ATOM 758 C C . LEU A 1 97 ? 17.131 9.964 -30.212 1.00 97.44 97 LEU A C 1
ATOM 760 O O . LEU A 1 97 ? 16.284 9.744 -31.078 1.00 97.44 97 LEU A O 1
ATOM 764 N N . GLN A 1 98 ? 17.474 11.200 -29.843 1.00 96.75 98 GLN A N 1
ATOM 765 C CA . GLN A 1 98 ? 16.867 12.404 -30.403 1.00 96.75 98 GLN A CA 1
ATOM 766 C C . GLN A 1 98 ? 17.058 12.499 -31.925 1.00 96.75 98 GLN A C 1
ATOM 768 O O . GLN A 1 98 ? 16.116 12.852 -32.633 1.00 96.75 98 GLN A O 1
ATOM 773 N N . ARG A 1 99 ? 18.238 12.138 -32.456 1.00 97.50 99 ARG A N 1
ATOM 774 C CA . ARG A 1 99 ? 18.498 12.140 -33.912 1.00 97.50 99 ARG A CA 1
ATOM 775 C C . ARG A 1 99 ? 17.612 11.165 -34.685 1.00 97.50 99 ARG A C 1
ATOM 777 O O . ARG A 1 99 ? 17.333 11.413 -35.853 1.00 97.50 99 ARG A O 1
ATOM 784 N N . TYR A 1 100 ? 17.155 10.099 -34.034 1.00 97.44 100 TYR A N 1
ATOM 785 C CA . TYR A 1 100 ? 16.237 9.111 -34.607 1.00 97.44 100 TYR A CA 1
ATOM 786 C C . TYR A 1 100 ? 14.778 9.338 -34.183 1.00 97.44 100 TYR A C 1
ATOM 788 O O . TYR A 1 100 ? 13.942 8.461 -34.377 1.00 97.44 100 TYR A O 1
ATOM 796 N N . GLY A 1 101 ? 14.455 10.508 -33.616 1.00 95.56 101 GLY A N 1
ATOM 797 C CA . GLY A 1 101 ? 13.088 10.875 -33.241 1.00 95.56 101 GLY A CA 1
ATOM 798 C C . GLY A 1 101 ? 12.513 10.068 -32.074 1.00 95.56 101 GLY A C 1
ATOM 799 O O . GLY A 1 101 ? 11.297 10.011 -31.918 1.00 95.56 101 GLY A O 1
ATOM 800 N N . VAL A 1 102 ? 13.359 9.429 -31.261 1.00 95.12 102 VAL A N 1
ATOM 801 C CA . VAL A 1 102 ? 12.916 8.683 -30.078 1.00 95.12 102 VAL A CA 1
ATOM 802 C C . VAL A 1 102 ? 12.835 9.631 -28.887 1.00 95.12 102 VAL A C 1
ATOM 804 O O . VAL A 1 102 ? 13.851 10.020 -28.307 1.00 95.12 102 VAL A O 1
ATOM 807 N N . GLU A 1 103 ? 11.613 9.995 -28.504 1.00 93.06 103 GLU A N 1
ATOM 808 C CA . GLU A 1 103 ? 11.376 10.857 -27.349 1.00 93.06 103 GLU A CA 1
ATOM 809 C C . GLU A 1 103 ? 11.674 10.142 -26.027 1.00 93.06 103 GLU A C 1
ATOM 811 O O . GLU A 1 103 ? 11.173 9.048 -25.743 1.00 93.06 103 GLU A O 1
ATOM 816 N N . CYS A 1 104 ? 12.479 10.803 -25.195 1.00 93.56 104 CYS A N 1
ATOM 817 C CA . CYS A 1 104 ? 12.880 10.324 -23.882 1.00 93.56 104 CYS A CA 1
ATOM 818 C C . CYS A 1 104 ? 12.463 11.321 -22.803 1.00 93.56 104 CYS A C 1
ATOM 820 O O . CYS A 1 104 ? 12.649 12.527 -22.952 1.00 93.56 104 CYS A O 1
ATOM 822 N N . VAL A 1 105 ? 11.973 10.806 -21.680 1.00 91.12 105 VAL A N 1
ATOM 823 C CA . VAL A 1 105 ? 11.671 11.585 -20.480 1.00 91.12 105 VAL A CA 1
ATOM 824 C C . VAL A 1 105 ? 12.639 11.220 -19.362 1.00 91.12 105 VAL A C 1
ATOM 826 O O . VAL A 1 105 ? 12.982 10.049 -19.165 1.00 91.12 105 VAL A O 1
ATOM 829 N N . ARG A 1 106 ? 13.072 12.238 -18.617 1.00 92.94 106 ARG A N 1
ATOM 830 C CA . ARG A 1 106 ? 13.822 12.077 -17.372 1.00 92.94 106 ARG A CA 1
ATOM 831 C C . ARG A 1 106 ? 12.842 12.044 -16.209 1.00 92.94 106 ARG A C 1
ATOM 833 O O . ARG A 1 106 ? 12.032 12.954 -16.059 1.00 92.94 106 ARG A O 1
ATOM 840 N N . ILE A 1 107 ? 12.965 11.030 -15.366 1.00 87.44 107 ILE A N 1
ATOM 841 C CA . ILE A 1 107 ? 12.232 10.911 -14.108 1.00 87.44 107 ILE A CA 1
ATOM 842 C C . ILE A 1 107 ? 13.216 10.761 -12.950 1.00 87.44 107 ILE A C 1
ATOM 844 O O . ILE A 1 107 ? 14.314 10.225 -13.115 1.00 87.44 107 ILE A O 1
ATOM 848 N N . THR A 1 108 ? 12.820 11.256 -11.783 1.00 85.38 108 THR A N 1
ATOM 849 C CA . THR A 1 108 ? 13.599 11.171 -10.546 1.00 85.38 108 THR A CA 1
ATOM 850 C C 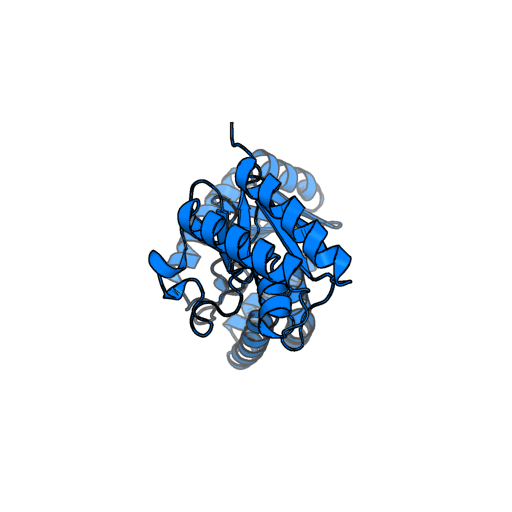. THR A 1 108 ? 12.724 10.633 -9.428 1.00 85.38 108 THR A C 1
ATOM 852 O O . THR A 1 108 ? 11.547 10.986 -9.358 1.00 85.38 108 THR A O 1
ATOM 855 N N . SER A 1 109 ? 13.284 9.801 -8.560 1.00 81.06 109 SER A N 1
ATOM 856 C CA . SER A 1 109 ? 12.603 9.308 -7.364 1.00 81.06 109 SER A CA 1
ATOM 857 C C . SER A 1 109 ? 13.621 9.047 -6.263 1.00 81.06 109 SER A C 1
ATOM 859 O O . SER A 1 109 ? 14.743 8.644 -6.555 1.00 81.06 109 SER A O 1
ATOM 861 N N . ASN A 1 110 ? 13.205 9.231 -5.014 1.00 80.31 110 ASN A N 1
ATOM 862 C CA . ASN A 1 110 ? 13.963 8.755 -3.855 1.00 80.31 110 ASN A CA 1
ATOM 863 C C . ASN A 1 110 ? 13.530 7.335 -3.444 1.00 80.31 110 ASN A C 1
ATOM 865 O O . ASN A 1 110 ? 14.270 6.651 -2.756 1.00 80.31 110 ASN A O 1
ATOM 869 N N . ASP A 1 111 ? 12.367 6.880 -3.924 1.00 74.56 111 ASP A N 1
ATOM 870 C CA . ASP A 1 111 ? 11.846 5.520 -3.745 1.00 74.56 111 ASP A CA 1
ATOM 871 C C . ASP A 1 111 ? 11.271 5.014 -5.085 1.00 74.56 111 ASP A C 1
ATOM 873 O O . ASP A 1 111 ? 10.095 5.218 -5.408 1.00 74.56 111 ASP A O 1
ATOM 877 N N . PRO A 1 112 ? 12.117 4.486 -5.986 1.00 80.00 112 PRO A N 1
ATOM 878 C CA . PRO A 1 112 ? 11.676 4.006 -7.293 1.00 80.00 112 PRO A CA 1
ATOM 879 C C . PRO A 1 112 ? 11.097 2.580 -7.275 1.00 80.00 112 PRO A C 1
ATOM 881 O O . PRO A 1 112 ? 10.626 2.113 -8.317 1.00 80.00 112 PRO A O 1
ATOM 884 N N . GLY A 1 113 ? 11.132 1.868 -6.143 1.00 81.06 113 GLY A N 1
ATOM 885 C CA . GLY A 1 113 ? 10.739 0.459 -6.060 1.00 81.06 113 GLY A CA 1
ATOM 886 C C . GLY A 1 113 ? 11.593 -0.362 -5.090 1.00 81.06 113 GLY A C 1
ATOM 887 O O . GLY A 1 113 ? 12.638 0.083 -4.626 1.00 81.06 113 GLY A O 1
ATOM 888 N N . ARG A 1 114 ? 11.210 -1.631 -4.867 1.00 83.69 114 ARG A N 1
ATOM 889 C CA . ARG A 1 114 ? 12.054 -2.574 -4.109 1.00 83.69 114 ARG A CA 1
ATOM 890 C C . ARG A 1 114 ? 13.339 -2.830 -4.883 1.00 83.69 114 ARG A C 1
ATOM 892 O O . ARG A 1 114 ? 13.274 -3.378 -5.984 1.00 83.69 114 ARG A O 1
ATOM 899 N N . ILE A 1 115 ? 14.476 -2.524 -4.273 1.00 89.75 115 ILE A N 1
ATOM 900 C CA . ILE A 1 115 ? 15.804 -2.803 -4.819 1.00 89.75 115 ILE A CA 1
ATOM 901 C C . ILE A 1 115 ? 15.983 -4.322 -4.976 1.00 89.75 115 ILE A C 1
ATOM 903 O O . ILE A 1 115 ? 15.932 -5.083 -4.013 1.00 89.75 115 ILE A O 1
ATOM 907 N N . LEU A 1 116 ? 16.136 -4.759 -6.223 1.00 90.38 116 LEU A N 1
ATOM 908 C CA . LEU A 1 116 ? 16.533 -6.112 -6.623 1.00 90.38 116 LEU A CA 1
ATOM 909 C C . LEU A 1 116 ? 18.057 -6.228 -6.727 1.00 90.38 116 LEU A C 1
ATOM 911 O O . LEU A 1 116 ? 18.606 -7.316 -6.603 1.00 90.38 116 LEU A O 1
ATOM 915 N N . TYR A 1 117 ? 18.720 -5.105 -7.000 1.00 95.75 117 TYR A N 1
ATOM 916 C CA . TYR A 1 117 ? 20.155 -5.006 -7.205 1.00 95.75 117 TYR A CA 1
ATOM 917 C C . TYR A 1 117 ? 20.631 -3.586 -6.928 1.00 95.75 117 TYR A C 1
ATOM 919 O O . TYR A 1 117 ? 19.941 -2.635 -7.297 1.00 95.75 117 TYR A O 1
ATOM 927 N N . GLU A 1 118 ? 21.826 -3.450 -6.365 1.00 95.75 118 GLU A N 1
ATOM 928 C CA . GLU A 1 118 ? 22.471 -2.167 -6.123 1.00 95.75 118 GLU A CA 1
ATOM 929 C C . GLU A 1 118 ? 23.992 -2.283 -6.257 1.00 95.75 118 GLU A C 1
ATOM 931 O O . GLU A 1 118 ? 24.602 -3.215 -5.732 1.00 95.75 118 GLU A O 1
ATOM 936 N N . ASP A 1 119 ? 24.596 -1.309 -6.939 1.00 94.75 119 ASP A N 1
ATOM 937 C CA . ASP A 1 119 ? 26.042 -1.093 -6.986 1.00 94.75 119 ASP A CA 1
ATOM 938 C C . ASP A 1 119 ? 26.389 0.394 -6.748 1.00 94.75 119 ASP A C 1
ATOM 940 O O . ASP A 1 119 ? 25.558 1.183 -6.289 1.00 94.75 119 ASP A O 1
ATOM 944 N N . GLU A 1 120 ? 27.635 0.795 -7.003 1.00 94.62 120 GLU A N 1
ATOM 945 C CA . GLU A 1 120 ? 28.104 2.179 -6.830 1.00 94.62 120 GLU A CA 1
ATOM 946 C C . GLU A 1 120 ? 27.377 3.197 -7.737 1.00 94.62 120 GLU A C 1
ATOM 948 O O . GLU A 1 120 ? 27.267 4.374 -7.391 1.00 94.62 120 GLU A O 1
ATOM 953 N N . PHE A 1 121 ? 26.833 2.761 -8.874 1.00 95.38 121 PHE A N 1
ATOM 954 C CA . PHE A 1 121 ? 26.351 3.614 -9.960 1.00 95.38 121 PHE A CA 1
ATOM 955 C C . PHE A 1 121 ? 24.853 3.477 -10.253 1.00 95.38 121 PHE A C 1
ATOM 957 O O . PHE A 1 121 ? 24.238 4.429 -10.745 1.00 95.38 121 PHE A O 1
ATOM 964 N N . GLN A 1 122 ? 24.255 2.317 -9.990 1.00 95.50 122 GLN A N 1
ATOM 965 C CA . GLN A 1 122 ? 22.879 2.007 -10.374 1.00 95.50 122 GLN A CA 1
ATOM 966 C C . GLN A 1 122 ? 22.155 1.148 -9.336 1.00 95.50 122 GLN A C 1
ATOM 968 O O . GLN A 1 122 ? 22.755 0.486 -8.488 1.00 95.50 122 GLN A O 1
ATOM 973 N N . ILE A 1 123 ? 20.834 1.132 -9.467 1.00 95.56 123 ILE A N 1
ATOM 974 C CA . ILE A 1 123 ? 19.957 0.150 -8.841 1.00 95.56 123 ILE A CA 1
ATOM 975 C C . ILE A 1 123 ? 19.070 -0.490 -9.907 1.00 95.56 123 ILE A C 1
ATOM 977 O O . ILE A 1 123 ? 18.722 0.141 -10.907 1.00 95.56 123 ILE A O 1
ATOM 981 N N . VAL A 1 124 ? 18.654 -1.732 -9.685 1.00 95.00 124 VAL A N 1
ATOM 982 C CA . VAL A 1 124 ? 17.523 -2.330 -10.402 1.00 95.00 124 VAL A CA 1
ATOM 983 C C . VAL A 1 124 ? 16.407 -2.519 -9.403 1.00 95.00 124 VAL A C 1
ATOM 985 O O . VAL A 1 124 ? 16.625 -3.095 -8.343 1.00 95.00 124 VAL A O 1
ATOM 988 N N . VAL A 1 125 ? 15.214 -2.049 -9.738 1.00 91.06 125 VAL A N 1
ATOM 989 C CA . VAL A 1 125 ? 14.054 -2.124 -8.854 1.00 91.06 125 VAL A CA 1
ATOM 990 C C . VAL A 1 125 ? 12.926 -2.920 -9.469 1.00 91.06 125 VAL A C 1
ATOM 992 O O . VAL A 1 125 ? 12.737 -2.916 -10.686 1.00 91.06 125 VAL A O 1
ATOM 995 N N . ASP A 1 126 ? 12.130 -3.548 -8.613 1.00 86.06 126 ASP A N 1
ATOM 996 C CA . ASP A 1 126 ? 10.755 -3.889 -8.941 1.00 86.06 126 ASP A CA 1
ATOM 997 C C . ASP A 1 126 ? 9.856 -2.689 -8.580 1.00 86.06 126 ASP A C 1
ATOM 999 O O . ASP A 1 126 ? 9.549 -2.486 -7.395 1.00 86.06 126 ASP A O 1
ATOM 1003 N N . PRO A 1 127 ? 9.405 -1.897 -9.574 1.00 69.94 127 PRO A N 1
ATOM 1004 C CA . PRO A 1 127 ? 8.561 -0.727 -9.341 1.00 69.94 127 PRO A CA 1
ATOM 1005 C C . PRO A 1 127 ? 7.174 -1.120 -8.814 1.00 69.94 127 PRO A C 1
ATOM 1007 O O . PRO A 1 127 ? 6.437 -0.275 -8.313 1.00 69.94 127 PRO A O 1
ATOM 1010 N N . HIS A 1 128 ? 6.787 -2.400 -8.912 1.00 58.66 128 HIS A N 1
ATOM 1011 C CA . HIS A 1 128 ? 5.515 -2.878 -8.383 1.00 58.66 128 HIS A CA 1
ATOM 1012 C C . HIS A 1 128 ? 5.570 -3.215 -6.889 1.00 58.66 128 HIS A C 1
ATOM 1014 O O . HIS A 1 128 ? 4.511 -3.306 -6.278 1.00 58.66 128 HIS A O 1
ATOM 1020 N N . MET A 1 129 ? 6.744 -3.383 -6.271 1.00 50.03 129 MET A N 1
ATOM 1021 C CA . MET A 1 129 ? 6.843 -3.763 -4.850 1.00 50.03 129 MET A CA 1
ATOM 1022 C C . MET A 1 129 ? 6.871 -2.577 -3.881 1.00 50.03 129 MET A C 1
ATOM 1024 O O . MET A 1 129 ? 6.475 -2.778 -2.740 1.00 50.03 129 MET A O 1
ATOM 1028 N N . ALA A 1 130 ? 7.213 -1.356 -4.312 1.00 44.69 130 ALA A N 1
ATOM 1029 C CA . ALA A 1 130 ? 7.055 -0.168 -3.454 1.00 44.69 130 ALA A CA 1
ATOM 1030 C C . ALA A 1 130 ? 5.574 0.165 -3.160 1.00 44.69 130 ALA A C 1
ATOM 1032 O O . ALA A 1 130 ? 5.265 0.993 -2.313 1.00 44.69 130 ALA A O 1
ATOM 1033 N N . ASN A 1 131 ? 4.622 -0.502 -3.833 1.00 48.91 131 ASN A N 1
ATOM 1034 C CA . ASN A 1 131 ? 3.188 -0.267 -3.632 1.00 48.91 131 ASN A CA 1
ATOM 1035 C C . ASN A 1 131 ? 2.296 -1.519 -3.728 1.00 48.91 131 ASN A C 1
ATOM 1037 O O . ASN A 1 131 ? 1.066 -1.393 -3.717 1.00 48.91 131 ASN A O 1
ATOM 1041 N N . ARG A 1 132 ? 2.857 -2.737 -3.818 1.00 54.25 132 ARG A N 1
ATOM 1042 C CA . ARG A 1 132 ? 2.029 -3.950 -3.897 1.00 54.25 132 ARG A CA 1
ATOM 1043 C C . ARG A 1 132 ? 1.383 -4.230 -2.556 1.00 54.25 132 ARG A C 1
ATOM 1045 O O . ARG A 1 132 ? 2.026 -4.501 -1.548 1.00 54.25 132 ARG A O 1
ATOM 1052 N N . ILE A 1 133 ? 0.063 -4.240 -2.586 1.00 71.50 133 ILE A N 1
ATOM 1053 C CA . ILE A 1 133 ? -0.761 -4.635 -1.458 1.00 71.50 133 ILE A CA 1
ATOM 1054 C C . ILE A 1 133 ? -0.764 -6.157 -1.404 1.00 71.50 133 ILE A C 1
ATOM 1056 O O . ILE A 1 133 ? -1.620 -6.820 -1.979 1.00 71.50 133 ILE A O 1
ATOM 1060 N N . ALA A 1 134 ? 0.241 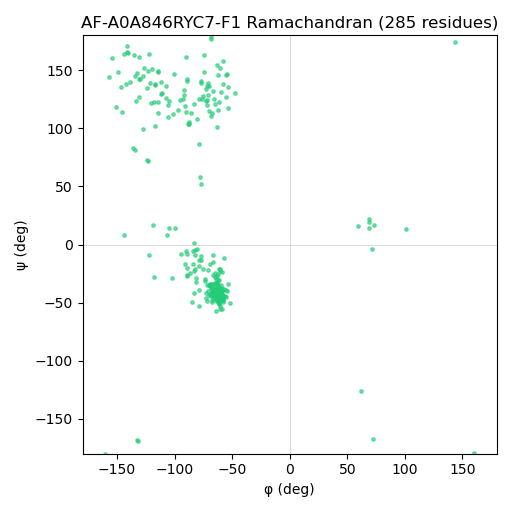-6.716 -0.734 1.00 79.94 134 ALA A N 1
ATOM 1061 C CA . ALA A 1 134 ? 0.320 -8.144 -0.484 1.00 79.94 134 ALA A CA 1
ATOM 1062 C C . ALA A 1 134 ? -0.665 -8.530 0.626 1.00 79.94 134 ALA A C 1
ATOM 1064 O O . ALA A 1 134 ? -0.671 -7.937 1.706 1.00 79.94 134 ALA A O 1
ATOM 1065 N N . LEU A 1 135 ? -1.509 -9.525 0.351 1.00 85.56 135 LEU A N 1
ATOM 1066 C CA . LEU A 1 135 ? -2.315 -10.165 1.384 1.00 85.56 135 LEU A CA 1
ATOM 1067 C C . LEU A 1 135 ? -1.524 -11.346 1.940 1.00 85.56 135 LEU A C 1
ATOM 1069 O O . LEU A 1 135 ? -1.206 -12.273 1.197 1.00 85.56 135 LEU A O 1
ATOM 1073 N N . VAL A 1 136 ? -1.226 -11.311 3.233 1.00 90.19 136 VAL A N 1
ATOM 1074 C CA . VAL A 1 136 ? -0.592 -12.415 3.953 1.00 90.19 136 VAL A CA 1
ATOM 1075 C C . VAL A 1 136 ? -1.651 -13.353 4.532 1.00 90.19 136 VAL A C 1
ATOM 1077 O O . VAL A 1 136 ? -2.832 -12.998 4.644 1.00 90.19 136 VAL A O 1
ATOM 1080 N N . ALA A 1 137 ? -1.229 -14.571 4.874 1.00 91.69 137 ALA A N 1
ATOM 1081 C CA . ALA A 1 137 ? -2.072 -15.512 5.598 1.00 91.69 137 ALA A CA 1
ATOM 1082 C C . ALA A 1 137 ? -2.482 -14.933 6.970 1.00 91.69 137 ALA A C 1
ATOM 1084 O O . ALA A 1 137 ? -1.750 -14.108 7.517 1.00 91.69 137 ALA A O 1
ATOM 1085 N N . PRO A 1 138 ? -3.641 -15.336 7.521 1.00 92.50 138 PRO A N 1
ATOM 1086 C CA . PRO A 1 138 ? -4.063 -14.904 8.848 1.00 92.50 138 PRO A CA 1
ATOM 1087 C C . PRO A 1 138 ? -3.019 -15.218 9.926 1.00 92.50 138 PRO A C 1
ATOM 1089 O O . PRO A 1 138 ? -2.628 -16.373 10.075 1.00 92.50 138 PRO A O 1
ATOM 1092 N N . ASP A 1 139 ? -2.627 -14.201 10.692 1.00 94.62 139 ASP A N 1
ATOM 1093 C CA . ASP A 1 139 ? -1.762 -14.314 11.873 1.00 94.62 139 ASP A CA 1
ATOM 1094 C C . ASP A 1 139 ? -2.483 -13.709 13.093 1.00 94.62 139 ASP A C 1
ATOM 1096 O O . ASP A 1 139 ? -2.194 -12.583 13.510 1.00 94.62 139 ASP A O 1
ATOM 1100 N N . PRO A 1 140 ? -3.508 -14.395 13.634 1.00 93.50 140 PRO A N 1
ATOM 1101 C CA . PRO A 1 140 ? -4.347 -13.831 14.687 1.00 93.50 140 PRO A CA 1
ATOM 1102 C C . PRO A 1 140 ? -3.560 -13.524 15.966 1.00 93.50 140 PRO A C 1
ATOM 1104 O O . PRO A 1 140 ? -3.843 -12.519 16.614 1.00 93.50 140 PRO A O 1
ATOM 1107 N N . GLU A 1 141 ? -2.563 -14.341 16.317 1.00 94.69 141 GLU A N 1
ATOM 1108 C CA . GLU A 1 141 ? -1.742 -14.139 17.515 1.00 94.69 141 GLU A CA 1
ATOM 1109 C C . GLU A 1 141 ? -0.787 -12.953 17.347 1.00 94.69 141 GLU A C 1
ATOM 1111 O O . GLU A 1 141 ? -0.761 -12.057 18.197 1.00 94.69 141 GLU A O 1
ATOM 1116 N N . GLY A 1 142 ? -0.050 -12.884 16.232 1.00 95.19 142 GLY A N 1
ATOM 1117 C CA . GLY A 1 142 ? 0.880 -11.786 15.980 1.00 95.19 142 GLY A CA 1
ATOM 1118 C C . GLY A 1 142 ? 0.176 -10.451 15.727 1.00 95.19 142 GLY A C 1
ATOM 1119 O O . GLY A 1 142 ? 0.664 -9.401 16.159 1.00 95.19 142 GLY A O 1
ATOM 1120 N N . TRP A 1 143 ? -0.999 -10.450 15.089 1.00 97.31 143 TRP A N 1
ATOM 1121 C CA . TRP A 1 143 ? -1.819 -9.241 14.955 1.00 97.31 143 TRP A CA 1
ATOM 1122 C C . TRP A 1 143 ? -2.417 -8.788 16.282 1.00 97.31 143 TRP A C 1
ATOM 1124 O O . TRP A 1 143 ? -2.374 -7.591 16.569 1.00 97.31 143 TRP A O 1
ATOM 1134 N N . ALA A 1 144 ? -2.931 -9.707 17.105 1.00 96.94 144 ALA A N 1
ATOM 1135 C CA . ALA A 1 144 ? -3.455 -9.366 18.426 1.00 96.94 144 ALA A CA 1
ATOM 1136 C C . ALA A 1 144 ? -2.354 -8.832 19.353 1.00 96.94 144 ALA A C 1
ATOM 1138 O O . ALA A 1 144 ? -2.570 -7.844 20.053 1.00 96.94 144 ALA A O 1
ATOM 1139 N N . SER A 1 145 ? -1.157 -9.426 19.315 1.00 96.62 145 SER A N 1
ATOM 1140 C CA . SER A 1 145 ? -0.001 -8.953 20.081 1.00 96.62 145 SER A CA 1
ATOM 1141 C C . SER A 1 145 ? 0.401 -7.530 19.677 1.00 96.62 145 SER A C 1
ATOM 1143 O O . SER A 1 145 ? 0.466 -6.646 20.532 1.00 96.62 145 SER A O 1
ATOM 1145 N N . ARG A 1 146 ? 0.567 -7.268 18.370 1.00 97.06 146 ARG A N 1
ATOM 1146 C CA . ARG A 1 146 ? 0.863 -5.919 17.853 1.00 97.06 146 ARG A CA 1
ATOM 1147 C C . ARG A 1 146 ? -0.228 -4.911 18.204 1.00 97.06 146 ARG A C 1
ATOM 1149 O O . ARG A 1 146 ? 0.097 -3.786 18.580 1.00 97.06 146 ARG A O 1
ATOM 1156 N N . PHE A 1 147 ? -1.498 -5.310 18.106 1.00 98.50 147 PHE A N 1
ATO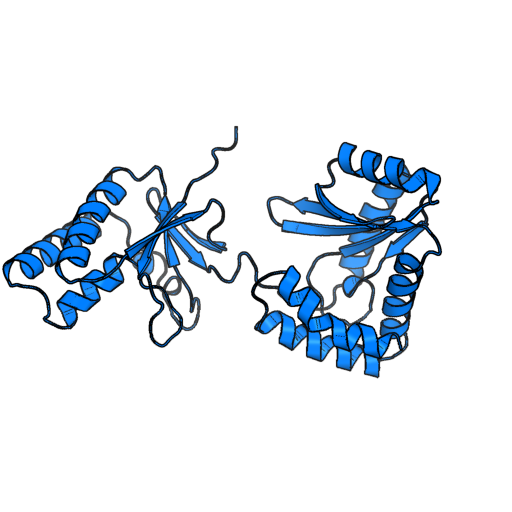M 1157 C CA . PHE A 1 147 ? -2.627 -4.486 18.534 1.00 98.50 147 PHE A CA 1
ATOM 1158 C C . PHE A 1 147 ? -2.537 -4.134 20.025 1.00 98.50 147 PHE A C 1
ATOM 1160 O O . PHE A 1 147 ? -2.680 -2.970 20.379 1.00 98.50 147 PHE A O 1
ATOM 1167 N N . HIS A 1 148 ? -2.254 -5.100 20.896 1.00 98.44 148 HIS A N 1
ATOM 1168 C CA . HIS A 1 148 ? -2.183 -4.840 22.330 1.00 98.44 148 HIS A CA 1
ATOM 1169 C C . HIS A 1 148 ? -1.018 -3.909 22.697 1.00 98.44 148 HIS A C 1
ATOM 1171 O O . HIS A 1 148 ? -1.178 -3.004 23.514 1.00 98.44 148 HIS A O 1
ATOM 1177 N N . THR A 1 149 ? 0.141 -4.062 22.046 1.00 98.00 149 THR A N 1
ATOM 1178 C CA . THR A 1 149 ? 1.272 -3.139 22.227 1.00 98.00 149 THR A CA 1
ATOM 1179 C C . THR A 1 149 ? 0.894 -1.704 21.862 1.00 98.00 149 THR A C 1
ATOM 1181 O O . THR A 1 149 ? 1.176 -0.778 22.624 1.00 98.00 149 THR A O 1
ATOM 1184 N N . ILE A 1 150 ? 0.240 -1.499 20.713 1.00 98.12 150 ILE A N 1
ATOM 1185 C CA . ILE A 1 150 ? -0.157 -0.149 20.309 1.00 98.12 150 ILE A CA 1
ATOM 1186 C C . ILE A 1 150 ? -1.311 0.392 21.161 1.00 98.12 150 ILE A C 1
ATOM 1188 O O . ILE A 1 150 ? -1.316 1.573 21.489 1.00 98.12 150 ILE A O 1
ATOM 1192 N N . GLU A 1 151 ? -2.247 -0.456 21.586 1.00 98.62 151 GLU A N 1
ATOM 1193 C CA . GLU A 1 151 ? -3.335 -0.094 22.498 1.00 98.62 151 GLU A CA 1
ATOM 1194 C C . GLU A 1 151 ? -2.798 0.457 23.824 1.00 98.62 151 GLU A C 1
ATOM 1196 O O . GLU A 1 151 ? -3.247 1.513 24.265 1.00 98.62 151 GLU A O 1
ATOM 1201 N N . GLN A 1 152 ? -1.801 -0.199 24.426 1.00 98.31 152 GLN A N 1
ATOM 1202 C CA . GLN A 1 152 ? -1.161 0.281 25.654 1.00 98.31 152 GLN A CA 1
ATOM 1203 C C . GLN A 1 152 ? -0.493 1.648 25.461 1.00 98.31 152 GLN A C 1
ATOM 1205 O O . GLN A 1 152 ? -0.684 2.549 26.279 1.00 98.31 152 GLN A O 1
ATOM 1210 N N . ARG A 1 153 ? 0.251 1.827 24.360 1.00 98.12 153 ARG A N 1
ATOM 1211 C CA . ARG A 1 153 ? 0.886 3.111 24.017 1.00 98.12 153 ARG A CA 1
ATOM 1212 C C . ARG A 1 153 ? -0.158 4.214 23.841 1.00 98.12 153 ARG A C 1
ATOM 1214 O O . ARG A 1 153 ? -0.020 5.289 24.412 1.00 98.12 153 ARG A O 1
ATOM 1221 N N . LEU A 1 154 ? -1.237 3.934 23.114 1.00 98.44 154 LEU A N 1
ATOM 1222 C CA . LEU A 1 154 ? -2.324 4.886 22.891 1.00 98.44 154 LEU A CA 1
ATOM 1223 C C . LEU A 1 154 ? -3.073 5.227 24.182 1.00 98.44 154 LEU A C 1
ATOM 1225 O O . LEU A 1 154 ? -3.390 6.393 24.395 1.00 98.44 154 LEU A O 1
ATOM 1229 N N . LYS A 1 155 ? -3.298 4.252 25.072 1.00 98.31 155 LYS A N 1
ATOM 1230 C CA . LYS A 1 155 ? -3.878 4.496 26.401 1.00 98.31 155 LYS A CA 1
ATOM 1231 C C . LYS A 1 155 ? -2.999 5.374 27.285 1.00 98.31 155 LYS A C 1
ATOM 1233 O O . LYS A 1 155 ? -3.537 6.139 28.075 1.00 98.31 155 LYS A O 1
ATOM 1238 N N . ALA A 1 156 ? -1.677 5.286 27.167 1.00 98.25 156 ALA A N 1
ATOM 1239 C CA . ALA A 1 156 ? -0.781 6.167 27.910 1.00 98.25 156 ALA A CA 1
ATOM 1240 C C . ALA A 1 156 ? -0.858 7.625 27.418 1.00 98.25 156 ALA A C 1
ATOM 1242 O O . ALA A 1 156 ? -0.771 8.543 28.228 1.00 98.25 156 ALA A O 1
ATOM 1243 N N . LEU A 1 157 ? -1.047 7.833 26.110 1.00 98.06 157 LEU A N 1
ATOM 1244 C CA . LEU A 1 157 ? -1.151 9.166 25.502 1.00 98.06 157 LEU A CA 1
ATOM 1245 C C . LEU A 1 157 ? -2.532 9.799 25.688 1.00 98.06 157 LEU A C 1
ATOM 1247 O O . LEU A 1 157 ? -2.638 11.001 25.908 1.00 98.06 157 LEU A O 1
ATOM 1251 N N . VAL A 1 158 ? -3.589 8.991 25.577 1.00 97.81 158 VAL A N 1
ATOM 1252 C CA . VAL A 1 158 ? -4.984 9.436 25.660 1.00 97.81 158 VAL A CA 1
ATOM 1253 C C . VAL A 1 158 ? -5.766 8.470 26.564 1.00 97.81 158 VAL A C 1
ATOM 1255 O O . VAL A 1 158 ? -6.447 7.568 26.068 1.00 97.81 158 VAL A O 1
ATOM 1258 N N . PRO A 1 159 ? -5.677 8.624 27.901 1.00 97.31 159 PRO A N 1
ATOM 1259 C CA . PRO A 1 159 ? -6.252 7.673 28.861 1.00 97.31 159 PRO A CA 1
ATOM 1260 C C . PRO A 1 159 ? -7.752 7.411 28.679 1.00 97.31 159 PRO A C 1
ATOM 1262 O O . PRO A 1 159 ? -8.200 6.258 28.744 1.00 97.31 159 PRO A O 1
ATOM 1265 N N . GLU A 1 160 ? -8.507 8.463 28.361 1.00 95.19 160 GLU A N 1
ATOM 1266 C CA . GLU A 1 160 ? -9.962 8.416 28.182 1.00 95.19 160 GLU A CA 1
ATOM 1267 C C . GLU A 1 160 ? -10.398 7.816 26.836 1.00 95.19 160 GLU A C 1
ATOM 1269 O O . GLU A 1 160 ? -11.574 7.514 26.637 1.00 95.19 160 GLU A O 1
ATOM 1274 N N . ALA A 1 161 ? -9.474 7.583 25.896 1.00 97.81 161 ALA A N 1
ATOM 1275 C CA . ALA A 1 161 ? -9.841 7.079 24.578 1.00 97.81 161 ALA A CA 1
ATOM 1276 C C . ALA A 1 161 ? -10.396 5.651 24.639 1.00 97.81 161 ALA A C 1
ATOM 1278 O O . ALA A 1 161 ? -9.772 4.742 25.193 1.00 97.81 161 ALA A O 1
ATOM 1279 N N . ALA A 1 162 ? -11.526 5.401 23.985 1.00 98.56 162 ALA A N 1
ATOM 1280 C CA . ALA A 1 162 ? -11.955 4.046 23.672 1.00 98.56 162 ALA A CA 1
ATOM 1281 C C . ALA A 1 162 ? -11.126 3.523 22.493 1.00 98.56 162 ALA A C 1
ATOM 1283 O O . ALA A 1 162 ? -11.091 4.143 21.432 1.00 98.56 162 ALA A O 1
ATOM 1284 N N . ILE A 1 163 ? -10.468 2.377 22.655 1.00 98.69 163 ILE A N 1
ATOM 1285 C CA . ILE A 1 163 ? -9.594 1.807 21.624 1.00 98.69 163 ILE A CA 1
ATOM 1286 C C . ILE A 1 163 ? -10.160 0.468 21.165 1.00 98.69 163 ILE A C 1
ATOM 1288 O O . ILE A 1 163 ? -10.657 -0.320 21.966 1.00 98.69 163 ILE A O 1
ATOM 1292 N N . ALA A 1 164 ? -10.132 0.222 19.858 1.00 98.56 164 ALA A N 1
ATOM 1293 C CA . ALA A 1 164 ? -10.606 -1.028 19.285 1.00 98.56 164 ALA A CA 1
ATOM 1294 C C . ALA A 1 164 ? -9.735 -1.493 18.118 1.00 98.56 164 ALA A C 1
ATOM 1296 O O . ALA A 1 164 ? -9.399 -0.719 17.220 1.00 98.56 164 ALA A O 1
ATOM 1297 N N . HIS A 1 165 ? -9.454 -2.797 18.082 1.00 98.56 165 HIS A N 1
ATOM 1298 C CA . HIS A 1 165 ? -8.873 -3.452 16.911 1.00 98.56 165 HIS A CA 1
ATOM 1299 C C . HIS A 1 165 ? -9.936 -3.547 15.819 1.00 98.56 165 HIS A C 1
ATOM 1301 O O . HIS A 1 165 ? -11.029 -4.077 16.061 1.00 98.56 165 HIS A O 1
ATOM 1307 N N . ILE A 1 166 ? -9.638 -3.021 14.634 1.00 98.25 166 ILE A N 1
ATOM 1308 C CA . ILE A 1 166 ? -10.537 -3.007 13.477 1.00 98.25 166 ILE A CA 1
ATOM 1309 C C . ILE A 1 166 ? -9.808 -3.495 12.215 1.00 98.25 166 ILE A C 1
ATOM 1311 O O . ILE A 1 166 ? -8.718 -4.057 12.278 1.00 98.25 166 ILE A O 1
ATOM 1315 N N . GLY A 1 167 ? -10.436 -3.324 11.050 1.00 95.75 167 GLY A N 1
ATOM 1316 C CA . GLY A 1 167 ? -9.854 -3.739 9.778 1.00 95.75 167 GLY A CA 1
ATOM 1317 C C . GLY A 1 167 ? -9.845 -5.255 9.595 1.00 95.75 167 GLY A C 1
ATOM 1318 O O . GLY A 1 167 ? -10.535 -5.996 10.293 1.00 95.75 167 GLY A O 1
ATOM 1319 N N . SER A 1 168 ? -9.099 -5.727 8.592 1.00 96.44 168 SER A N 1
ATOM 1320 C CA . SER A 1 168 ? -9.056 -7.168 8.287 1.00 96.44 168 SER A CA 1
ATOM 1321 C C . SER A 1 168 ? -8.249 -7.967 9.307 1.00 96.44 168 SER A C 1
ATOM 1323 O O . SER A 1 168 ? -8.594 -9.116 9.541 1.00 96.44 168 SER A O 1
ATOM 1325 N N . THR A 1 169 ? -7.235 -7.362 9.932 1.00 97.56 169 THR A N 1
ATOM 1326 C CA . THR A 1 169 ? -6.393 -8.030 10.941 1.00 97.56 169 THR A CA 1
ATOM 1327 C C . THR A 1 169 ? -7.144 -8.311 12.244 1.00 97.56 169 THR A C 1
ATOM 1329 O O . THR A 1 169 ? -6.730 -9.167 13.016 1.00 97.56 169 THR A O 1
ATOM 1332 N N . ALA A 1 170 ? -8.286 -7.652 12.472 1.00 97.56 170 ALA A N 1
ATOM 1333 C CA . ALA A 1 170 ? -9.188 -7.946 13.582 1.00 97.56 170 ALA A CA 1
ATOM 1334 C C . ALA A 1 170 ? -10.176 -9.090 13.291 1.00 97.56 170 ALA A C 1
ATOM 1336 O O . ALA A 1 170 ? -10.950 -9.455 14.176 1.00 97.56 170 ALA A O 1
ATOM 1337 N N . VAL A 1 171 ? -10.231 -9.635 12.074 1.00 97.56 171 VAL A N 1
ATOM 1338 C CA . VAL A 1 171 ? -11.190 -10.686 11.695 1.00 97.56 171 VAL A CA 1
ATOM 1339 C C . VAL A 1 171 ? -10.451 -12.024 11.592 1.00 97.56 171 VAL A C 1
ATOM 1341 O O . VAL A 1 171 ? -9.553 -12.139 10.757 1.00 97.56 171 VAL A O 1
ATOM 1344 N N . PRO A 1 172 ? -10.824 -13.044 12.388 1.00 92.81 172 PRO A N 1
ATOM 1345 C CA . PRO A 1 172 ? -10.225 -14.372 12.285 1.00 92.81 172 PRO A CA 1
ATOM 1346 C C . PRO A 1 172 ? -10.330 -14.949 10.869 1.00 92.81 172 PRO A C 1
ATOM 1348 O O . PRO A 1 172 ? -11.307 -14.703 10.154 1.00 92.81 172 PRO A O 1
ATOM 1351 N N . ASP A 1 173 ? -9.311 -15.711 10.473 1.00 91.50 173 ASP A N 1
ATOM 1352 C CA . ASP A 1 173 ? -9.225 -16.426 9.193 1.00 91.50 173 ASP A CA 1
ATOM 1353 C C . ASP A 1 173 ? -9.308 -15.547 7.932 1.00 91.50 173 ASP A C 1
ATOM 1355 O O . ASP A 1 173 ? -9.535 -16.048 6.828 1.00 91.50 173 ASP A O 1
ATOM 1359 N N . LEU A 1 174 ? -9.119 -14.229 8.059 1.00 95.44 174 LEU A N 1
ATOM 1360 C CA . LEU A 1 174 ? -9.215 -13.295 6.943 1.00 95.44 174 LEU A CA 1
ATOM 1361 C C . LEU A 1 174 ? -7.825 -12.807 6.489 1.00 95.44 174 LEU A C 1
ATOM 1363 O O . LEU A 1 174 ? -7.228 -11.977 7.173 1.00 95.44 174 LEU A O 1
ATOM 1367 N N . PRO A 1 175 ? -7.333 -13.217 5.299 1.00 94.12 175 PRO A N 1
ATOM 1368 C CA . PRO A 1 175 ? -6.097 -12.681 4.734 1.00 94.12 175 PRO A CA 1
ATOM 1369 C C . PRO A 1 175 ? -6.122 -11.156 4.646 1.00 94.12 175 PRO A C 1
ATOM 1371 O O . PRO A 1 175 ? -7.116 -10.558 4.208 1.00 94.12 175 PRO A O 1
ATOM 1374 N N . ALA A 1 176 ? -5.034 -10.511 5.042 1.00 93.19 176 ALA A N 1
ATOM 1375 C CA . ALA A 1 176 ? -4.961 -9.063 5.182 1.00 93.19 176 ALA A CA 1
ATOM 1376 C C . ALA A 1 176 ? -3.610 -8.540 4.702 1.00 93.19 176 ALA A C 1
ATOM 1378 O O . ALA A 1 176 ? -2.658 -9.296 4.562 1.00 93.19 176 ALA A O 1
ATOM 1379 N N . LYS A 1 177 ? -3.526 -7.228 4.481 1.00 90.31 177 LYS A N 1
ATOM 1380 C CA . LYS A 1 177 ? -2.217 -6.572 4.519 1.00 90.31 177 LYS A CA 1
ATOM 1381 C C . LYS A 1 177 ? -1.665 -6.726 5.925 1.00 90.31 177 LYS A C 1
ATOM 1383 O O . LYS A 1 177 ? -2.454 -6.652 6.868 1.00 90.31 177 LYS A O 1
ATOM 1388 N N . ASP A 1 178 ? -0.355 -6.874 6.054 1.00 91.88 178 ASP A N 1
ATOM 1389 C CA . ASP A 1 178 ? 0.286 -7.028 7.359 1.00 91.88 178 ASP A CA 1
ATOM 1390 C C . ASP A 1 178 ? 0.406 -5.697 8.129 1.00 91.88 178 ASP A C 1
ATOM 1392 O O . ASP A 1 178 ? 1.476 -5.282 8.558 1.00 91.88 178 ASP A O 1
ATOM 1396 N N . VAL A 1 179 ? -0.718 -4.990 8.262 1.00 94.00 179 VAL A N 1
ATOM 1397 C CA . VAL A 1 179 ? -0.835 -3.676 8.897 1.00 94.00 179 VAL A CA 1
ATOM 1398 C C . VAL A 1 179 ? -2.030 -3.703 9.837 1.00 94.00 179 VAL A C 1
ATOM 1400 O O . VAL A 1 179 ? -3.150 -4.025 9.430 1.00 94.00 179 VAL A O 1
ATOM 1403 N N . VAL A 1 180 ? -1.791 -3.391 11.109 1.00 97.69 180 VAL A N 1
ATOM 1404 C CA . VAL A 1 180 ? -2.839 -3.379 12.135 1.00 97.69 180 VAL A CA 1
ATOM 1405 C C . VAL A 1 180 ? -3.650 -2.091 12.012 1.00 97.69 180 VAL A C 1
ATOM 1407 O O . VAL A 1 180 ? -3.083 -1.005 12.054 1.00 97.69 180 VAL A O 1
ATOM 1410 N N . ASP A 1 181 ? -4.972 -2.198 11.871 1.00 97.94 181 ASP A N 1
ATOM 1411 C CA . ASP A 1 181 ? -5.865 -1.038 11.884 1.00 97.94 181 ASP A CA 1
ATOM 1412 C C . ASP A 1 181 ? -6.429 -0.839 13.303 1.00 97.94 181 ASP A C 1
ATOM 1414 O O . ASP A 1 181 ? -7.057 -1.735 13.877 1.00 97.94 181 ASP A O 1
ATOM 1418 N N . VAL A 1 182 ? -6.241 0.350 13.868 1.00 98.69 182 VAL A N 1
ATOM 1419 C CA . VAL A 1 182 ? -6.683 0.726 15.215 1.00 98.69 182 VAL A CA 1
ATOM 1420 C C . VAL A 1 182 ? -7.704 1.847 15.121 1.00 98.69 182 VAL A C 1
ATOM 1422 O O . VAL A 1 182 ? -7.537 2.800 14.362 1.00 98.69 182 VAL A O 1
ATOM 1425 N N . LEU A 1 183 ? -8.768 1.748 15.908 1.00 98.75 183 LEU A N 1
ATOM 1426 C CA . LEU A 1 183 ? -9.756 2.802 16.076 1.00 98.75 183 LEU A CA 1
ATOM 1427 C C . LEU A 1 183 ? -9.597 3.427 17.456 1.00 98.75 183 LEU A C 1
ATOM 1429 O O . LEU A 1 183 ? -9.650 2.713 18.453 1.00 98.75 183 LEU A O 1
ATOM 1433 N N . VAL A 1 184 ? -9.440 4.743 17.495 1.00 98.81 184 VAL A N 1
ATOM 1434 C CA . VAL A 1 184 ? -9.351 5.565 18.701 1.00 98.81 184 VAL A CA 1
ATOM 1435 C C . VAL A 1 184 ? -10.575 6.472 18.715 1.00 98.81 184 VAL A C 1
ATOM 1437 O O . VAL A 1 184 ? -10.747 7.314 17.836 1.00 98.81 184 VAL A O 1
ATOM 1440 N N . GLY A 1 185 ? -11.464 6.252 19.673 1.00 98.62 185 GLY A N 1
ATOM 1441 C CA . GLY A 1 185 ? -12.679 7.023 19.883 1.00 98.62 185 GLY A CA 1
ATOM 1442 C C . GLY A 1 185 ? -12.508 7.941 21.079 1.00 98.62 185 GLY A C 1
ATOM 1443 O O . GLY A 1 185 ? -12.219 7.464 22.173 1.00 98.62 185 GLY A O 1
ATOM 1444 N N . VAL A 1 186 ? -12.707 9.235 20.870 1.00 98.50 186 VAL A N 1
ATOM 1445 C CA . VAL A 1 186 ? -12.625 10.274 21.907 1.00 98.50 186 VAL A CA 1
ATOM 1446 C C . VAL A 1 186 ? -13.849 11.177 21.845 1.00 98.50 186 VAL A C 1
ATOM 1448 O O . VAL A 1 186 ? -14.546 11.200 20.827 1.00 98.50 186 VAL A O 1
ATOM 1451 N N . ASP A 1 187 ? -14.121 11.916 22.914 1.00 97.88 187 ASP A N 1
ATOM 1452 C CA . ASP A 1 187 ? -15.168 12.934 22.888 1.00 97.88 187 ASP A CA 1
ATOM 1453 C C . ASP A 1 187 ? -14.837 14.040 21.873 1.00 97.88 187 ASP A C 1
ATOM 1455 O O . ASP A 1 187 ? -13.685 14.243 21.477 1.00 97.88 187 ASP A O 1
ATOM 1459 N N . ALA A 1 188 ? -15.875 14.711 21.370 1.00 96.19 188 ALA A N 1
ATOM 1460 C CA . ALA A 1 188 ? -15.739 15.640 20.249 1.00 96.19 188 ALA A CA 1
ATOM 1461 C C . ALA A 1 188 ? -14.851 16.852 20.576 1.00 96.19 188 ALA A C 1
ATOM 1463 O O . ALA A 1 188 ? -14.133 17.338 19.705 1.00 96.19 188 ALA A O 1
ATOM 1464 N N . ASP A 1 189 ? -14.885 17.318 21.821 1.00 96.44 189 ASP A N 1
ATOM 1465 C CA . ASP A 1 189 ? -14.053 18.401 22.348 1.00 96.44 189 ASP A CA 1
ATOM 1466 C C . ASP A 1 189 ? -12.593 17.974 22.571 1.00 96.44 189 ASP A C 1
ATOM 1468 O O . ASP A 1 189 ? -11.685 18.769 22.340 1.00 96.44 189 ASP A O 1
ATOM 1472 N N . ALA A 1 190 ? -12.352 16.706 22.911 1.00 96.62 190 ALA A N 1
ATOM 1473 C CA . ALA A 1 190 ? -11.014 16.137 23.086 1.00 96.62 190 ALA A CA 1
ATOM 1474 C C . ALA A 1 190 ? -10.332 15.709 21.767 1.00 96.62 190 ALA A C 1
ATOM 1476 O O . ALA A 1 190 ? -9.150 15.355 21.763 1.00 96.62 190 ALA A O 1
ATOM 1477 N N . TRP A 1 191 ? -11.045 15.715 20.633 1.00 97.19 191 TRP A N 1
ATOM 1478 C CA . TRP A 1 191 ? -10.544 15.163 19.367 1.00 97.19 191 TRP A CA 1
ATOM 1479 C C . TRP A 1 191 ? -9.257 15.830 18.872 1.00 97.19 191 TRP A C 1
ATOM 1481 O O . TRP A 1 191 ? -8.294 15.139 18.532 1.00 97.19 191 TRP A O 1
ATOM 1491 N N . THR A 1 192 ? -9.214 17.164 18.864 1.00 96.38 192 THR A N 1
ATOM 1492 C CA . THR A 1 192 ? -8.044 17.922 18.392 1.00 96.38 192 THR A CA 1
ATOM 1493 C C . THR A 1 192 ? -6.817 17.652 19.262 1.00 96.38 192 THR A C 1
ATOM 1495 O O . THR A 1 192 ? -5.723 17.437 18.740 1.00 96.38 192 THR A O 1
ATOM 1498 N N . GLU A 1 193 ? -7.001 17.619 20.583 1.00 97.38 193 GLU A N 1
ATOM 1499 C CA . GLU A 1 193 ? -5.925 17.369 21.546 1.00 97.38 193 GLU A CA 1
ATOM 1500 C C . GLU A 1 193 ? -5.396 15.936 21.439 1.00 97.38 193 GLU A C 1
ATOM 1502 O O . GLU A 1 193 ? -4.184 15.727 21.426 1.00 97.38 193 GLU A O 1
ATOM 1507 N N . ALA A 1 194 ? -6.283 14.952 21.263 1.00 97.94 194 ALA A N 1
ATOM 1508 C CA . ALA A 1 194 ? -5.896 13.561 21.060 1.00 97.94 194 ALA A CA 1
ATOM 1509 C C . ALA A 1 194 ? -5.050 13.379 19.789 1.00 97.94 194 ALA A C 1
ATOM 1511 O O . ALA A 1 194 ? -4.013 12.717 19.823 1.00 97.94 194 ALA A O 1
ATOM 1512 N N . VAL A 1 195 ? -5.451 13.991 18.667 1.00 97.94 195 VAL A N 1
ATOM 1513 C CA . VAL A 1 195 ? -4.657 13.949 17.427 1.00 97.94 195 VAL A CA 1
ATOM 1514 C C . VAL A 1 195 ? -3.286 14.592 17.644 1.00 97.94 195 VAL A C 1
ATOM 1516 O O . VAL A 1 195 ? -2.273 14.000 17.270 1.00 97.94 195 VAL A O 1
ATOM 1519 N N . ALA A 1 196 ? -3.236 15.762 18.289 1.00 97.88 196 ALA A N 1
ATOM 1520 C CA . ALA A 1 196 ? -1.983 16.456 18.572 1.00 97.88 196 ALA A CA 1
ATOM 1521 C C . ALA A 1 196 ? -1.045 15.633 19.473 1.00 97.88 196 ALA A C 1
ATOM 1523 O O . ALA A 1 196 ? 0.152 15.567 19.197 1.00 97.88 196 ALA A O 1
ATOM 1524 N N . ALA A 1 197 ? -1.577 14.962 20.499 1.00 98.38 197 ALA A N 1
ATOM 1525 C CA . ALA A 1 197 ? -0.804 14.102 21.393 1.00 98.38 197 ALA A CA 1
ATOM 1526 C C . ALA A 1 197 ? -0.158 12.922 20.649 1.00 98.38 197 ALA A C 1
ATOM 1528 O O . ALA A 1 197 ? 1.017 12.626 20.856 1.00 98.38 197 ALA A O 1
ATOM 1529 N N . LEU A 1 198 ? -0.894 12.281 19.735 1.00 98.38 198 LEU A N 1
ATOM 1530 C CA . LEU A 1 198 ? -0.350 11.203 18.906 1.00 98.38 198 LEU A CA 1
ATOM 1531 C C . LEU A 1 198 ? 0.737 11.718 17.946 1.00 98.38 198 LEU A C 1
ATOM 1533 O O . LEU A 1 198 ? 1.788 11.094 17.804 1.00 98.38 198 LEU A O 1
ATOM 1537 N N . VAL A 1 199 ? 0.525 12.864 17.297 1.00 97.88 199 VAL A N 1
ATOM 1538 C CA . VAL A 1 199 ? 1.547 13.448 16.412 1.00 97.88 199 VAL A CA 1
ATOM 1539 C C . VAL A 1 199 ? 2.814 13.806 17.195 1.00 97.88 199 VAL A C 1
ATOM 1541 O O . VAL A 1 199 ? 3.916 13.510 16.736 1.00 97.88 199 VAL A O 1
ATOM 1544 N N . ALA A 1 200 ? 2.673 14.378 18.394 1.00 98.00 200 ALA A N 1
ATOM 1545 C CA . ALA A 1 200 ? 3.800 14.712 19.267 1.00 98.00 200 ALA A CA 1
ATOM 1546 C C . ALA A 1 200 ? 4.608 13.477 19.707 1.00 98.00 200 ALA A C 1
ATOM 1548 O O . ALA A 1 200 ? 5.821 13.570 19.883 1.00 98.00 200 ALA A O 1
ATOM 1549 N N . ASP A 1 201 ? 3.955 12.320 19.833 1.00 97.50 201 ASP A N 1
ATOM 1550 C CA . ASP A 1 201 ? 4.591 11.035 20.147 1.00 97.50 201 ASP A CA 1
ATOM 1551 C C . ASP A 1 201 ? 5.245 10.354 18.919 1.00 97.50 201 ASP A C 1
ATOM 1553 O O . ASP A 1 201 ? 5.896 9.314 19.038 1.00 97.50 201 ASP A O 1
ATOM 1557 N N . GLY A 1 202 ? 5.102 10.938 17.724 1.00 94.75 202 GLY A N 1
ATOM 1558 C CA . GLY A 1 202 ? 5.778 10.495 16.501 1.00 94.75 202 GLY A CA 1
ATOM 1559 C C . GLY A 1 202 ? 4.921 9.672 15.537 1.00 94.75 202 GLY A C 1
ATOM 1560 O O . GLY A 1 202 ? 5.467 9.062 14.616 1.00 94.75 202 GLY A O 1
ATOM 1561 N N . PHE A 1 203 ? 3.595 9.638 15.706 1.00 96.75 203 PHE A N 1
ATOM 1562 C CA . PHE A 1 203 ? 2.711 9.104 14.666 1.00 96.75 203 PHE A CA 1
ATOM 1563 C C . PHE A 1 203 ? 2.615 10.078 13.485 1.00 96.75 203 PHE A C 1
ATOM 1565 O O . PHE A 1 203 ? 2.406 11.277 13.660 1.00 96.75 203 PHE A O 1
ATOM 1572 N N . VAL A 1 204 ? 2.728 9.558 12.262 1.00 94.88 204 VAL A N 1
ATOM 1573 C CA . VAL A 1 204 ? 2.662 10.369 11.038 1.00 94.88 204 VAL A CA 1
ATOM 1574 C C . VAL A 1 204 ? 1.203 10.600 10.669 1.00 94.88 204 VAL A C 1
ATOM 1576 O O . VAL A 1 204 ? 0.470 9.641 10.445 1.00 94.88 204 VAL A O 1
ATOM 1579 N N . GLN A 1 205 ? 0.765 11.855 10.586 1.00 94.19 205 GLN A N 1
ATOM 1580 C CA . GLN A 1 205 ? -0.588 12.178 10.138 1.00 94.19 205 GLN A CA 1
ATOM 1581 C C . GLN A 1 205 ? -0.677 12.131 8.607 1.00 94.19 205 GLN A C 1
ATOM 1583 O O . GLN A 1 205 ? -0.193 13.023 7.917 1.00 94.19 205 GLN A O 1
ATOM 1588 N N . ASP A 1 206 ? -1.347 11.102 8.087 1.00 88.56 206 ASP A N 1
ATOM 1589 C CA . ASP A 1 206 ? -1.591 10.905 6.652 1.00 88.56 206 ASP A CA 1
ATOM 1590 C C . ASP A 1 206 ? -2.743 11.801 6.138 1.00 88.56 206 ASP A C 1
ATOM 1592 O O . ASP A 1 206 ? -2.899 12.015 4.934 1.00 88.56 206 ASP A O 1
ATOM 1596 N N . GLY A 1 207 ? -3.588 12.318 7.036 1.00 90.69 207 GLY A N 1
ATOM 1597 C CA . GLY A 1 207 ? -4.601 13.323 6.718 1.00 90.69 207 GLY A CA 1
ATOM 1598 C C . GLY A 1 207 ? -5.736 13.402 7.736 1.00 90.69 207 GLY A C 1
ATOM 1599 O O . GLY A 1 207 ? -5.756 12.706 8.754 1.00 90.69 207 GLY A O 1
ATOM 1600 N N . SER A 1 208 ? -6.687 14.291 7.470 1.00 93.81 208 SER A N 1
ATOM 1601 C CA . SER A 1 208 ? -7.860 14.489 8.317 1.00 93.81 208 SER A CA 1
ATOM 1602 C C . SER A 1 208 ? -9.052 15.051 7.548 1.00 93.81 208 SER A C 1
ATOM 1604 O O . SER A 1 208 ? -8.932 15.618 6.461 1.00 93.81 208 SER A O 1
ATOM 1606 N N . ARG A 1 209 ? -10.228 14.873 8.142 1.00 91.94 209 ARG A N 1
ATOM 1607 C CA . ARG A 1 209 ? -11.480 15.574 7.851 1.00 91.94 209 ARG A CA 1
ATOM 1608 C C . ARG A 1 209 ? -12.206 15.830 9.168 1.00 91.94 209 ARG A C 1
ATOM 1610 O O . ARG A 1 209 ? -11.812 15.288 10.197 1.00 91.94 209 ARG A O 1
ATOM 1617 N N . ASP A 1 210 ? -13.270 16.618 9.124 1.00 85.25 210 ASP A N 1
ATOM 1618 C CA . ASP A 1 210 ? -13.996 17.028 10.327 1.00 85.25 210 ASP A CA 1
ATOM 1619 C C . ASP A 1 210 ? -14.419 15.815 11.187 1.00 85.25 210 ASP A C 1
ATOM 1621 O O . ASP A 1 210 ? -15.112 14.908 10.712 1.00 85.25 210 ASP A O 1
ATOM 1625 N N . GLY A 1 211 ? -13.899 15.745 12.419 1.00 87.94 211 GLY A N 1
ATOM 1626 C CA . GLY A 1 211 ? -14.116 14.641 13.364 1.00 87.94 211 GLY A CA 1
ATOM 1627 C C . GLY A 1 211 ? -13.479 13.284 13.009 1.00 87.94 211 GLY A C 1
ATOM 1628 O O . GLY A 1 211 ? -13.867 12.267 13.594 1.00 87.94 211 GLY A O 1
ATOM 1629 N N . HIS A 1 212 ? -12.542 13.218 12.052 1.00 96.12 212 HIS A N 1
ATOM 1630 C CA . HIS A 1 212 ? -11.816 11.991 11.698 1.00 96.12 212 HIS A CA 1
ATOM 1631 C C . HIS A 1 212 ? -10.404 12.264 11.153 1.00 96.12 212 HIS A C 1
ATOM 1633 O O . HIS A 1 212 ? -10.245 12.850 10.086 1.00 96.12 212 HIS A O 1
ATOM 1639 N N . ALA A 1 213 ? -9.376 11.761 11.836 1.00 97.00 213 ALA A N 1
ATOM 1640 C CA . ALA A 1 213 ? -7.987 11.778 11.376 1.00 97.00 213 ALA A CA 1
ATOM 1641 C C . ALA A 1 213 ? -7.476 10.354 11.129 1.00 97.00 213 ALA A C 1
ATOM 1643 O O . ALA A 1 213 ? -7.905 9.410 11.798 1.00 97.00 213 ALA A O 1
ATOM 1644 N N . TRP A 1 214 ? -6.559 10.202 10.174 1.00 93.81 214 TRP A N 1
ATOM 1645 C CA . TRP A 1 214 ? -5.843 8.956 9.907 1.00 93.81 214 TRP A CA 1
ATOM 1646 C C . TRP A 1 214 ? -4.342 9.192 10.060 1.00 93.81 214 TRP A C 1
ATOM 1648 O O . TRP A 1 214 ? -3.760 10.060 9.409 1.00 93.81 214 TRP A O 1
ATOM 1658 N N . LEU A 1 215 ? -3.739 8.425 10.962 1.00 97.38 215 LEU A N 1
ATOM 1659 C CA . LEU A 1 215 ? -2.325 8.471 11.298 1.00 97.38 215 LEU A CA 1
ATOM 1660 C C . LEU A 1 215 ? -1.691 7.095 11.072 1.00 97.38 215 LEU A C 1
ATOM 1662 O O . LEU A 1 215 ? -2.395 6.086 10.994 1.00 97.38 215 LEU A O 1
ATOM 1666 N N . ALA A 1 216 ? -0.366 7.042 11.008 1.00 94.75 216 ALA A N 1
ATOM 1667 C CA . ALA A 1 216 ? 0.382 5.811 10.819 1.00 94.75 216 ALA A CA 1
ATOM 1668 C C . ALA A 1 216 ? 1.576 5.695 11.773 1.00 94.75 216 ALA A C 1
ATOM 1670 O O . ALA A 1 216 ? 2.261 6.674 12.076 1.00 94.75 216 ALA A O 1
ATOM 1671 N N . GLN A 1 217 ? 1.847 4.463 12.208 1.00 95.00 217 GLN A N 1
ATOM 1672 C CA . GLN A 1 217 ? 3.139 4.087 12.773 1.00 95.00 217 GLN A CA 1
ATOM 1673 C C . GLN A 1 217 ? 4.031 3.537 11.661 1.00 95.00 217 GLN A C 1
ATOM 1675 O O . GLN A 1 217 ? 3.668 2.556 11.003 1.00 95.00 217 GLN A O 1
ATOM 1680 N N . MET A 1 218 ? 5.216 4.122 11.511 1.00 87.44 218 MET A N 1
ATOM 1681 C CA . MET A 1 218 ? 6.190 3.744 10.489 1.00 87.44 218 MET A CA 1
ATOM 1682 C C . MET A 1 218 ? 7.296 2.854 11.065 1.00 87.44 218 MET A C 1
ATOM 1684 O O . MET A 1 218 ? 7.704 3.021 12.215 1.00 87.44 218 MET A O 1
ATOM 1688 N N . LYS A 1 219 ? 7.802 1.920 10.259 1.00 79.62 219 LYS A N 1
ATOM 1689 C CA . LYS A 1 219 ? 9.066 1.210 10.479 1.00 79.62 219 LYS A CA 1
ATOM 1690 C C . LYS A 1 219 ? 9.896 1.361 9.206 1.00 79.62 219 LYS A C 1
ATOM 1692 O O . LYS A 1 219 ? 9.648 0.670 8.224 1.00 79.62 219 LYS A O 1
ATOM 1697 N N . GLY A 1 220 ? 10.840 2.301 9.217 1.00 81.25 220 GLY A N 1
ATOM 1698 C CA . GLY A 1 220 ? 11.415 2.805 7.968 1.00 81.25 220 GLY A CA 1
ATOM 1699 C C . GLY A 1 220 ? 10.314 3.456 7.130 1.00 81.25 220 GLY A C 1
ATOM 1700 O O . GLY A 1 220 ? 9.561 4.282 7.641 1.00 81.25 220 GLY A O 1
ATOM 1701 N N . GLU A 1 221 ? 10.175 3.027 5.881 1.00 71.44 221 GLU A N 1
ATOM 1702 C CA . GLU A 1 221 ? 9.155 3.532 4.951 1.00 71.44 221 GLU A CA 1
ATOM 1703 C C . GLU A 1 221 ? 7.835 2.738 5.006 1.00 71.44 221 GLU A C 1
ATOM 1705 O O . GLU A 1 221 ? 6.834 3.127 4.402 1.00 71.44 221 GLU A O 1
ATOM 1710 N N . GLU A 1 222 ? 7.782 1.644 5.772 1.00 74.31 222 GLU A N 1
ATOM 1711 C CA . GLU A 1 222 ? 6.608 0.775 5.841 1.00 74.31 222 GLU A CA 1
ATOM 1712 C C . GLU A 1 222 ? 5.645 1.176 6.965 1.00 74.31 222 GLU A C 1
ATOM 1714 O O . GLU A 1 222 ? 6.031 1.354 8.125 1.00 74.31 222 GLU A O 1
ATOM 1719 N N . ARG A 1 223 ? 4.346 1.245 6.644 1.00 86.25 223 ARG A N 1
ATOM 1720 C CA . ARG A 1 223 ? 3.286 1.372 7.654 1.00 86.25 223 ARG A CA 1
ATOM 1721 C C . ARG A 1 223 ? 3.125 0.041 8.381 1.00 86.25 223 ARG A C 1
ATOM 1723 O O . ARG A 1 223 ? 2.811 -0.963 7.755 1.00 86.25 223 ARG A O 1
ATOM 1730 N N . THR A 1 224 ? 3.251 0.052 9.703 1.00 90.94 224 THR A N 1
ATOM 1731 C CA . THR A 1 224 ? 3.009 -1.129 10.557 1.00 90.94 224 THR A CA 1
ATOM 1732 C C . THR A 1 224 ? 1.656 -1.069 11.262 1.00 90.94 224 THR A C 1
ATOM 1734 O O . THR A 1 224 ? 1.034 -2.102 11.522 1.00 90.94 224 THR A O 1
ATOM 1737 N N . VAL A 1 225 ? 1.167 0.147 11.523 1.00 96.31 225 VAL A N 1
ATOM 1738 C CA . VAL A 1 225 ? -0.143 0.412 12.124 1.00 96.31 225 VAL A CA 1
ATOM 1739 C C . VAL A 1 225 ? -0.789 1.598 11.416 1.00 96.31 225 VAL A C 1
ATOM 1741 O O . VAL A 1 225 ? -0.109 2.585 11.141 1.00 96.31 225 VAL A O 1
ATOM 1744 N N . VAL A 1 226 ? -2.093 1.520 11.165 1.00 96.81 226 VAL A N 1
ATOM 1745 C CA . VAL A 1 226 ? -2.941 2.655 10.778 1.00 96.81 226 VAL A CA 1
ATOM 1746 C C . VAL A 1 226 ? -3.896 2.958 11.926 1.00 96.81 226 VAL A C 1
ATOM 1748 O O . VAL A 1 226 ? -4.555 2.0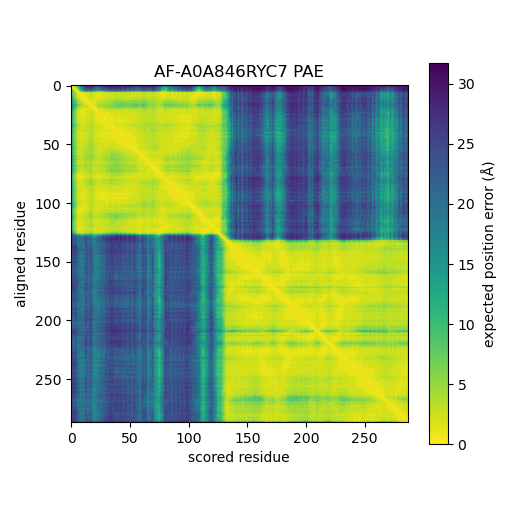61 12.445 1.00 96.81 226 VAL A O 1
ATOM 1751 N N . ILE A 1 227 ? -3.980 4.221 12.324 1.00 98.56 227 ILE A N 1
ATOM 1752 C CA . ILE A 1 227 ? -4.773 4.687 13.459 1.00 98.56 227 ILE A CA 1
ATOM 1753 C C . ILE A 1 227 ? -5.838 5.650 12.945 1.00 98.56 227 ILE A C 1
ATOM 1755 O O . ILE A 1 227 ? -5.529 6.672 12.339 1.00 98.56 227 ILE A O 1
ATOM 1759 N N . HIS A 1 228 ? -7.099 5.336 13.216 1.00 98.38 228 HIS A N 1
ATOM 1760 C CA . HIS A 1 228 ? -8.236 6.207 12.954 1.00 98.38 228 HIS A CA 1
ATOM 1761 C C . HIS A 1 228 ? -8.670 6.882 14.251 1.00 98.38 228 HIS A C 1
ATOM 1763 O O . HIS A 1 228 ? -9.210 6.208 15.126 1.00 98.38 228 HIS A O 1
ATOM 1769 N N . VAL A 1 229 ? -8.485 8.196 14.362 1.00 98.56 229 VAL A N 1
ATOM 1770 C CA . VAL A 1 229 ? -8.967 8.985 15.506 1.00 98.56 229 VAL A CA 1
ATOM 1771 C C . VAL A 1 229 ? -10.295 9.624 15.132 1.00 98.56 229 VAL A C 1
ATOM 1773 O O . VAL A 1 229 ? -10.354 10.428 14.199 1.00 98.56 229 VAL A O 1
ATOM 1776 N N . VAL A 1 230 ? -11.370 9.251 15.821 1.00 98.50 230 VAL A N 1
ATOM 1777 C CA . VAL A 1 230 ? -12.749 9.646 15.502 1.00 98.50 230 VAL A CA 1
ATOM 1778 C C . VAL A 1 230 ? -13.511 10.077 16.749 1.00 98.50 230 VAL A C 1
ATOM 1780 O O . VAL A 1 230 ? -13.144 9.717 17.866 1.00 98.50 230 VAL A O 1
ATOM 1783 N N . VAL A 1 231 ? -14.629 10.777 16.552 1.00 98.00 231 VAL A N 1
ATOM 1784 C CA . VAL A 1 231 ? -15.590 11.027 17.635 1.00 98.00 231 VAL A CA 1
ATOM 1785 C C . VAL A 1 231 ? -16.231 9.710 18.091 1.00 98.00 231 VAL A C 1
ATOM 1787 O O . VAL A 1 231 ? -16.814 8.968 17.286 1.00 98.00 231 VAL A O 1
ATOM 1790 N N . LEU A 1 232 ? -16.137 9.422 19.389 1.00 98.00 232 LEU A N 1
ATOM 1791 C CA . LEU A 1 232 ? -16.694 8.236 20.030 1.00 98.00 232 LEU A CA 1
ATOM 1792 C C . LEU A 1 232 ? -18.215 8.182 19.835 1.00 98.00 232 LEU A C 1
ATOM 1794 O O . LEU A 1 232 ? -18.928 9.167 19.997 1.00 98.00 232 LEU A O 1
ATOM 1798 N N . GLY A 1 233 ? -18.733 7.025 19.414 1.00 96.44 233 GLY A N 1
ATOM 1799 C CA . GLY A 1 233 ? -20.165 6.853 19.131 1.00 96.44 233 GLY A CA 1
ATOM 1800 C C . GLY A 1 233 ? -20.672 7.565 17.864 1.00 96.44 233 GLY A C 1
ATOM 1801 O O . GLY A 1 233 ? -21.831 7.362 17.476 1.00 96.44 233 GLY A O 1
ATOM 1802 N N . GLY A 1 234 ? -19.820 8.337 17.181 1.00 96.62 234 GLY A N 1
ATOM 1803 C CA . GLY A 1 234 ? -20.116 8.978 15.903 1.00 96.62 234 GLY A CA 1
ATOM 1804 C C . GLY A 1 234 ? -20.268 7.987 14.742 1.00 96.62 234 GLY A C 1
ATOM 1805 O O . GLY A 1 234 ? -20.086 6.773 14.885 1.00 96.62 234 GLY A O 1
ATOM 1806 N N . ALA A 1 235 ? -20.598 8.509 13.558 1.00 95.56 235 ALA A N 1
ATOM 1807 C CA . ALA A 1 235 ? -20.833 7.695 12.361 1.00 95.56 235 ALA A CA 1
ATOM 1808 C C . ALA A 1 235 ? -19.609 6.844 11.981 1.00 95.56 235 ALA A C 1
ATOM 1810 O O . ALA A 1 235 ? -19.738 5.650 11.713 1.00 95.56 235 ALA A O 1
ATOM 1811 N N . GLU A 1 236 ? -18.410 7.429 12.020 1.00 95.94 236 GLU A N 1
ATOM 1812 C CA . GLU A 1 236 ? -17.167 6.746 11.650 1.00 95.94 236 GLU A CA 1
ATOM 1813 C C . GLU A 1 236 ? -16.772 5.643 12.638 1.00 95.94 236 GLU A C 1
ATOM 1815 O O . GLU A 1 236 ? -16.261 4.603 12.207 1.00 95.94 236 GLU A O 1
ATOM 1820 N N . TRP A 1 237 ? -17.054 5.850 13.931 1.00 97.88 237 TRP A N 1
ATOM 1821 C CA . TRP A 1 237 ? -16.883 4.845 14.978 1.00 97.88 237 TRP A CA 1
ATOM 1822 C C . TRP A 1 237 ? -17.815 3.656 14.735 1.00 97.88 237 TRP A C 1
ATOM 1824 O O . TRP A 1 237 ? -17.365 2.525 14.531 1.00 97.88 237 TRP A O 1
ATOM 1834 N N . LYS A 1 238 ? -19.125 3.927 14.658 1.00 97.81 238 LYS A N 1
ATOM 1835 C CA . LYS A 1 238 ? -20.160 2.904 14.450 1.00 97.81 238 LYS A CA 1
ATOM 1836 C C . LYS A 1 238 ? -19.929 2.117 13.165 1.00 97.81 238 LYS A C 1
ATOM 1838 O O .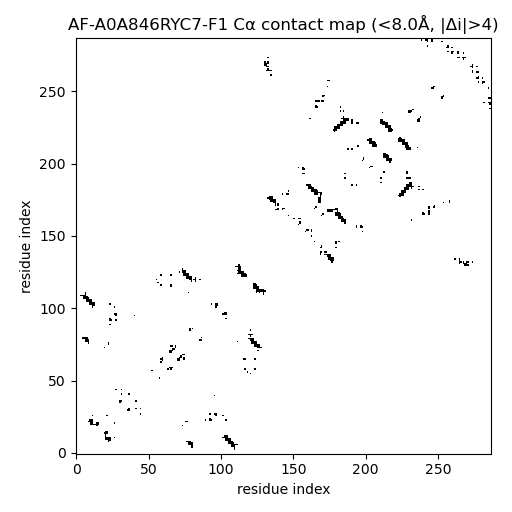 LYS A 1 238 ? -20.022 0.892 13.187 1.00 97.81 238 LYS A O 1
ATOM 1843 N N . ARG A 1 239 ? -19.575 2.793 12.066 1.00 96.81 239 ARG A N 1
ATOM 1844 C CA . ARG A 1 239 ? -19.304 2.170 10.763 1.00 96.81 239 ARG A CA 1
ATOM 1845 C C . ARG A 1 239 ? -18.182 1.132 10.844 1.00 96.81 239 ARG A C 1
ATOM 1847 O O . ARG A 1 239 ? -18.337 0.031 10.324 1.00 96.81 239 ARG A O 1
ATOM 1854 N N . ARG A 1 240 ? -17.057 1.467 11.485 1.00 97.31 240 ARG A N 1
ATOM 1855 C CA . ARG A 1 240 ? -15.876 0.586 11.568 1.00 97.31 240 ARG A CA 1
ATOM 1856 C C . ARG A 1 240 ? -16.087 -0.594 12.508 1.00 97.31 240 ARG A C 1
ATOM 1858 O O . ARG A 1 240 ? -15.722 -1.712 12.149 1.00 97.31 240 ARG A O 1
ATOM 1865 N N . ILE A 1 241 ? -16.711 -0.352 13.663 1.00 98.31 241 ILE A N 1
ATOM 1866 C CA . ILE A 1 241 ? -17.089 -1.416 14.602 1.00 98.31 241 ILE A CA 1
ATOM 1867 C C . ILE A 1 241 ? -18.075 -2.380 13.935 1.00 98.31 241 ILE A C 1
ATOM 1869 O O . ILE A 1 241 ? -17.806 -3.577 13.875 1.00 98.31 241 ILE A O 1
ATOM 1873 N N . SER A 1 242 ? -19.148 -1.856 13.332 1.00 98.19 242 SER A N 1
ATOM 1874 C CA . SER A 1 242 ? -20.166 -2.680 12.667 1.00 98.19 242 SER A CA 1
ATOM 1875 C C . SER A 1 242 ? -19.569 -3.510 11.536 1.00 98.19 242 SER A C 1
ATOM 1877 O O . SER A 1 242 ? -19.829 -4.705 11.457 1.00 98.19 242 SER A O 1
ATOM 1879 N N . PHE A 1 243 ? -18.717 -2.917 10.692 1.00 98.31 243 PHE A N 1
ATOM 1880 C CA . PHE A 1 243 ? -18.080 -3.650 9.598 1.00 98.31 243 PHE A CA 1
ATOM 1881 C C . PHE A 1 243 ? -17.239 -4.830 10.106 1.00 98.31 243 PHE A C 1
ATOM 1883 O O . PHE A 1 243 ? -17.390 -5.948 9.617 1.00 98.31 243 PHE A O 1
ATOM 1890 N N . ARG A 1 244 ? -16.391 -4.612 11.123 1.00 98.00 244 ARG A N 1
ATOM 1891 C CA . ARG A 1 244 ? -15.605 -5.683 11.757 1.00 98.00 244 ARG A CA 1
ATOM 1892 C C . ARG A 1 244 ? -16.511 -6.784 12.307 1.00 98.00 244 ARG A C 1
ATOM 1894 O O . ARG A 1 244 ? -16.266 -7.961 12.051 1.00 98.00 244 ARG A O 1
ATOM 1901 N N . ASP A 1 245 ? -17.533 -6.406 13.066 1.00 98.38 245 ASP A N 1
ATOM 1902 C CA . ASP A 1 245 ? -18.390 -7.360 13.770 1.00 98.38 245 ASP A CA 1
ATOM 1903 C C . ASP A 1 245 ? -19.248 -8.179 12.795 1.00 98.38 245 ASP A C 1
ATOM 1905 O O . ASP A 1 245 ? -19.436 -9.378 13.003 1.00 98.38 245 ASP A O 1
ATOM 1909 N N . ILE A 1 246 ? -19.677 -7.581 11.678 1.00 98.31 246 ILE A N 1
ATOM 1910 C CA . ILE A 1 246 ? -20.332 -8.294 10.574 1.00 98.31 246 ILE A CA 1
ATOM 1911 C C . ILE A 1 246 ? -19.387 -9.334 9.962 1.00 98.31 246 ILE A C 1
ATOM 1913 O O . ILE A 1 246 ? -19.753 -10.501 9.869 1.00 98.31 246 ILE A O 1
ATOM 1917 N N . LEU A 1 247 ? -18.149 -8.967 9.621 1.00 98.06 247 LEU A N 1
ATOM 1918 C CA . LEU A 1 247 ? -17.189 -9.917 9.036 1.00 98.06 247 LEU A CA 1
ATOM 1919 C C . LEU A 1 247 ? -16.781 -11.053 9.994 1.00 98.06 247 LEU A C 1
ATOM 1921 O O . LEU A 1 247 ? -16.425 -12.150 9.550 1.00 98.06 247 LEU A O 1
ATOM 1925 N N . ARG A 1 248 ? -16.816 -10.805 11.310 1.00 97.44 248 ARG A N 1
ATOM 1926 C CA . ARG A 1 248 ? -16.585 -11.840 12.330 1.00 97.44 248 ARG A CA 1
ATOM 1927 C C . ARG A 1 248 ? -17.741 -12.841 12.392 1.00 97.44 248 ARG A C 1
ATOM 1929 O O . ARG A 1 248 ? -17.480 -14.040 12.463 1.00 97.44 248 ARG A O 1
ATOM 1936 N N . ARG A 1 249 ? -18.992 -12.366 12.352 1.00 97.56 249 ARG A N 1
ATOM 1937 C CA . ARG A 1 249 ? -20.192 -13.208 12.526 1.00 97.56 249 ARG A CA 1
ATOM 1938 C C . ARG A 1 249 ? -20.699 -13.870 11.243 1.00 97.56 249 ARG A C 1
ATOM 1940 O O . ARG A 1 249 ? -21.383 -14.882 11.339 1.00 97.56 249 ARG A O 1
ATOM 1947 N N . ASP A 1 250 ? -20.403 -13.302 10.075 1.00 97.56 250 ASP A N 1
ATOM 1948 C CA . ASP A 1 250 ? -20.956 -13.731 8.787 1.00 97.56 250 ASP A CA 1
ATOM 1949 C C . ASP A 1 250 ? -19.854 -14.252 7.840 1.00 97.56 250 ASP A C 1
ATOM 1951 O O . ASP A 1 250 ? -19.120 -13.466 7.225 1.00 97.56 250 ASP A O 1
ATOM 1955 N N . PRO A 1 251 ? -19.724 -15.587 7.692 1.00 96.44 251 PRO A N 1
ATOM 1956 C CA . PRO A 1 251 ? -18.772 -16.191 6.766 1.00 96.44 251 PRO A CA 1
ATOM 1957 C C . PRO A 1 251 ? -19.011 -15.828 5.294 1.00 96.44 251 PRO A C 1
ATOM 1959 O O . PRO A 1 251 ? -18.043 -15.765 4.535 1.00 96.44 251 PRO A O 1
ATOM 1962 N N . ALA A 1 252 ? -20.258 -15.578 4.879 1.00 96.62 252 ALA A N 1
ATOM 1963 C CA . ALA A 1 252 ? -20.582 -15.227 3.499 1.00 96.62 252 ALA A CA 1
ATOM 1964 C C . ALA A 1 252 ? -20.119 -13.799 3.183 1.00 96.62 252 ALA A C 1
ATOM 1966 O O . ALA A 1 252 ? -19.411 -13.591 2.196 1.00 96.62 252 ALA A O 1
ATOM 1967 N N . ALA A 1 253 ? -20.400 -12.843 4.075 1.00 97.06 253 ALA A N 1
ATOM 1968 C CA . ALA A 1 253 ? -19.876 -11.480 3.961 1.00 97.06 253 ALA A CA 1
ATOM 1969 C C . ALA A 1 253 ? -18.337 -11.462 3.979 1.00 97.06 253 ALA A C 1
ATOM 1971 O O . ALA A 1 253 ? -17.697 -10.732 3.215 1.00 97.06 253 ALA A O 1
ATOM 1972 N N . ARG A 1 254 ? -17.716 -12.308 4.815 1.00 96.75 254 ARG A N 1
ATOM 1973 C CA . ARG A 1 254 ? -16.255 -12.475 4.855 1.00 96.75 254 ARG A CA 1
ATOM 1974 C C . ARG A 1 254 ? -15.692 -13.005 3.536 1.00 96.75 254 ARG A C 1
ATOM 1976 O O . ARG A 1 254 ? -14.675 -12.483 3.074 1.00 96.75 254 ARG A O 1
ATOM 1983 N N . ALA A 1 255 ? -16.339 -13.998 2.928 1.00 95.75 255 ALA A N 1
ATOM 1984 C CA . ALA A 1 255 ? -15.937 -14.553 1.639 1.00 95.75 255 ALA A CA 1
ATOM 1985 C C . ALA A 1 255 ? -16.086 -13.532 0.497 1.00 95.75 255 ALA A C 1
ATOM 1987 O O . ALA A 1 255 ? -15.138 -13.340 -0.266 1.00 95.75 255 ALA A O 1
ATOM 1988 N N . GLU A 1 256 ? -17.217 -12.819 0.428 1.00 96.75 256 GLU A N 1
ATOM 1989 C CA . GLU A 1 256 ? -17.443 -11.752 -0.559 1.00 96.75 256 GLU A CA 1
ATOM 1990 C C . GLU A 1 256 ? -16.370 -10.660 -0.443 1.00 96.75 256 GLU A C 1
ATOM 1992 O O . GLU A 1 256 ? -15.746 -10.266 -1.433 1.00 96.75 256 GLU A O 1
ATOM 1997 N N . TYR A 1 257 ? -16.100 -10.198 0.781 1.00 97.38 257 TYR A N 1
ATOM 1998 C CA . TYR A 1 257 ? -15.091 -9.173 1.013 1.00 97.38 257 TYR A CA 1
ATOM 1999 C C . TYR A 1 257 ? -13.677 -9.647 0.653 1.00 97.38 257 TYR A C 1
ATOM 2001 O O . TYR A 1 257 ? -12.885 -8.872 0.109 1.00 97.38 257 TYR A O 1
ATOM 2009 N N . LEU A 1 258 ? -13.335 -10.908 0.943 1.00 95.25 258 LEU A N 1
ATOM 2010 C CA . LEU A 1 258 ? -12.032 -11.474 0.595 1.00 95.25 258 LEU A CA 1
ATOM 2011 C C . LEU A 1 258 ? -11.819 -11.537 -0.920 1.00 95.25 258 LEU A C 1
ATOM 2013 O O . LEU A 1 258 ? -10.731 -11.194 -1.384 1.00 95.25 258 LEU A O 1
ATOM 2017 N N . GLU A 1 259 ? -12.839 -11.926 -1.681 1.00 93.44 259 GLU A N 1
ATOM 2018 C CA . GLU A 1 259 ? -12.747 -11.989 -3.139 1.00 93.44 259 GLU A CA 1
ATOM 2019 C C . GLU A 1 259 ? -12.449 -10.608 -3.736 1.00 93.44 259 GLU A C 1
ATOM 2021 O O . GLU A 1 259 ? -11.464 -10.429 -4.458 1.00 93.44 259 GLU A O 1
ATOM 2026 N N . VAL A 1 260 ? -13.200 -9.583 -3.322 1.00 92.94 260 VAL A N 1
ATOM 2027 C CA . VAL A 1 260 ? -12.955 -8.203 -3.770 1.00 92.94 260 VAL A CA 1
ATOM 2028 C C . VAL A 1 260 ? -11.576 -7.704 -3.329 1.00 92.94 260 VAL A C 1
ATOM 2030 O O . VAL A 1 260 ? -10.903 -7.005 -4.086 1.00 92.94 260 VAL A O 1
ATOM 2033 N N . LYS A 1 261 ? -11.101 -8.079 -2.134 1.00 91.88 261 LYS A N 1
ATOM 2034 C CA . LYS A 1 261 ? -9.742 -7.733 -1.689 1.00 91.88 261 LYS A CA 1
ATOM 2035 C C . LYS A 1 261 ? -8.663 -8.352 -2.566 1.00 91.88 261 LYS A C 1
ATOM 2037 O O . LYS A 1 261 ? -7.696 -7.660 -2.864 1.00 91.88 261 LYS A O 1
ATOM 2042 N N . ARG A 1 262 ? -8.802 -9.618 -2.969 1.00 87.75 262 ARG A N 1
ATOM 2043 C CA . ARG A 1 262 ? -7.834 -10.286 -3.855 1.00 87.75 262 ARG A CA 1
ATOM 2044 C C . ARG A 1 262 ? -7.780 -9.603 -5.215 1.00 87.75 262 ARG A C 1
ATOM 2046 O O . ARG A 1 262 ? -6.696 -9.284 -5.696 1.00 87.75 262 ARG A O 1
ATOM 2053 N N . GLN A 1 263 ? -8.944 -9.291 -5.780 1.00 83.75 263 GLN A N 1
ATOM 2054 C CA . GLN A 1 263 ? -9.037 -8.544 -7.033 1.00 83.75 263 GLN A CA 1
ATOM 2055 C C . GLN A 1 263 ? -8.430 -7.142 -6.905 1.00 83.75 263 GLN A C 1
ATOM 2057 O O . GLN A 1 263 ? -7.679 -6.715 -7.779 1.00 83.75 263 GLN A O 1
ATOM 2062 N N . ALA A 1 264 ? -8.703 -6.427 -5.811 1.00 84.00 264 ALA A N 1
ATOM 2063 C CA . ALA A 1 264 ? -8.128 -5.109 -5.572 1.00 84.00 264 ALA A CA 1
ATOM 2064 C C . ALA A 1 264 ? -6.605 -5.179 -5.373 1.00 84.00 264 ALA A C 1
ATOM 2066 O O . ALA A 1 264 ? -5.889 -4.375 -5.952 1.00 84.00 264 ALA A O 1
ATOM 2067 N N . ALA A 1 265 ? -6.099 -6.148 -4.610 1.00 80.56 265 ALA A N 1
ATOM 2068 C CA . ALA A 1 265 ? -4.669 -6.349 -4.376 1.00 80.56 265 ALA A CA 1
ATOM 2069 C C . ALA A 1 265 ? -3.892 -6.623 -5.675 1.00 80.56 265 ALA A C 1
ATOM 2071 O O . ALA A 1 265 ? -2.790 -6.111 -5.848 1.00 80.56 265 ALA A O 1
ATOM 2072 N N . GLY A 1 266 ? -4.479 -7.389 -6.602 1.00 74.38 266 GLY A N 1
ATOM 2073 C CA . GLY A 1 266 ? -3.857 -7.696 -7.892 1.00 74.38 266 GLY A CA 1
ATOM 2074 C C . GLY A 1 266 ? -3.871 -6.548 -8.908 1.00 74.38 266 GLY A C 1
ATOM 2075 O O . GLY A 1 266 ? -3.067 -6.567 -9.834 1.00 74.38 266 GLY A O 1
ATOM 2076 N N . ASN A 1 267 ? -4.763 -5.562 -8.751 1.00 73.06 267 ASN A N 1
ATOM 2077 C CA . ASN A 1 267 ? -5.015 -4.532 -9.770 1.00 73.06 267 ASN A CA 1
ATOM 2078 C C . ASN A 1 267 ? -4.799 -3.088 -9.293 1.00 73.06 267 ASN A C 1
ATOM 2080 O O . ASN A 1 267 ? -4.879 -2.168 -10.107 1.00 73.06 267 ASN A O 1
ATOM 2084 N N . ALA A 1 268 ? -4.596 -2.864 -7.994 1.00 72.12 268 ALA A N 1
ATOM 2085 C CA . ALA A 1 268 ? -4.450 -1.524 -7.448 1.00 72.12 268 ALA A CA 1
ATOM 2086 C C . ALA A 1 268 ? -3.060 -0.944 -7.720 1.00 72.12 268 ALA A C 1
ATOM 2088 O O . ALA A 1 268 ? -2.047 -1.624 -7.559 1.00 72.12 268 ALA A O 1
ATOM 2089 N N . GLN A 1 269 ? -3.020 0.341 -8.069 1.00 65.62 269 GLN A N 1
ATOM 2090 C CA . GLN A 1 269 ? -1.763 1.068 -8.282 1.00 65.62 269 GLN A CA 1
ATOM 2091 C C . GLN A 1 269 ? -1.122 1.549 -6.972 1.00 65.62 269 GLN A C 1
ATOM 2093 O O . GLN A 1 269 ? 0.091 1.722 -6.900 1.00 65.62 269 GLN A O 1
ATOM 2098 N N . ASN A 1 270 ? -1.942 1.802 -5.950 1.00 71.81 270 ASN A N 1
ATOM 2099 C CA . ASN A 1 270 ? -1.531 2.298 -4.639 1.00 71.81 270 ASN A CA 1
ATOM 2100 C C . ASN A 1 270 ? -2.619 2.019 -3.581 1.00 71.81 270 ASN A C 1
ATOM 2102 O O . ASN A 1 270 ? -3.689 1.472 -3.871 1.00 71.81 270 ASN A O 1
ATOM 2106 N N . TRP A 1 271 ? -2.361 2.427 -2.337 1.00 76.19 271 TRP A N 1
ATOM 2107 C CA . TRP A 1 271 ? -3.270 2.254 -1.195 1.00 76.19 271 TRP A CA 1
ATOM 2108 C C . TRP A 1 271 ? -4.617 2.968 -1.338 1.00 76.19 271 TRP A C 1
ATOM 2110 O O . TRP A 1 271 ? -5.643 2.435 -0.894 1.00 76.19 271 TRP A O 1
ATOM 2120 N N . THR A 1 272 ? -4.632 4.141 -1.969 1.00 77.75 272 THR A N 1
ATOM 2121 C CA . THR A 1 272 ? -5.852 4.916 -2.218 1.00 77.75 272 THR A CA 1
ATOM 2122 C C . THR A 1 272 ? -6.751 4.195 -3.220 1.00 77.75 272 THR A C 1
ATOM 2124 O O . THR A 1 272 ? -7.922 3.959 -2.920 1.00 77.75 272 THR A O 1
ATOM 2127 N N . ASP A 1 273 ? -6.196 3.752 -4.352 1.00 73.56 273 ASP A N 1
ATOM 2128 C CA . ASP A 1 273 ? -6.912 2.973 -5.372 1.00 73.56 273 ASP A CA 1
ATOM 2129 C C . ASP A 1 273 ? -7.446 1.653 -4.788 1.00 73.56 273 ASP A C 1
ATOM 2131 O O . ASP A 1 273 ? -8.626 1.325 -4.911 1.00 73.56 273 ASP A O 1
ATOM 2135 N N . TYR A 1 274 ? -6.623 0.935 -4.022 1.00 82.12 274 TYR A N 1
ATOM 2136 C CA . TYR A 1 274 ? -7.063 -0.277 -3.326 1.00 82.12 274 TYR A CA 1
ATOM 2137 C C . TYR A 1 274 ? -8.224 -0.039 -2.363 1.00 82.12 274 TYR A C 1
ATOM 2139 O O . TYR A 1 274 ? -9.129 -0.867 -2.250 1.00 82.12 274 TYR A O 1
ATOM 2147 N N . THR A 1 275 ? -8.209 1.079 -1.640 1.00 84.81 275 THR A N 1
ATOM 2148 C CA . THR A 1 275 ? -9.296 1.432 -0.723 1.00 84.81 275 THR A CA 1
ATOM 2149 C C . THR A 1 275 ? -10.568 1.768 -1.497 1.00 84.81 275 THR A C 1
ATOM 2151 O O . THR A 1 275 ? -11.633 1.246 -1.158 1.00 84.81 275 THR A O 1
ATOM 2154 N N . ALA A 1 276 ? -10.456 2.550 -2.575 1.00 83.12 276 ALA A N 1
ATOM 2155 C CA . ALA A 1 276 ? -11.574 2.925 -3.435 1.00 83.12 276 ALA A CA 1
ATOM 2156 C C . ALA A 1 276 ? -12.249 1.703 -4.081 1.00 83.12 276 ALA A C 1
ATOM 2158 O O . ALA A 1 276 ? -13.472 1.569 -4.020 1.00 83.12 276 ALA A O 1
ATOM 2159 N N . ARG A 1 277 ? -11.465 0.748 -4.599 1.00 88.19 277 ARG A N 1
ATOM 2160 C CA . ARG A 1 277 ? -11.972 -0.489 -5.228 1.00 88.19 277 ARG A CA 1
ATOM 2161 C C . ARG A 1 277 ? -12.833 -1.352 -4.305 1.00 88.19 277 ARG A C 1
ATOM 2163 O O . ARG A 1 277 ? -13.671 -2.111 -4.780 1.00 88.19 277 ARG A O 1
ATOM 2170 N N . LYS A 1 278 ? -12.666 -1.227 -2.986 1.00 92.88 278 LYS A N 1
ATOM 2171 C CA . LYS A 1 278 ? -13.446 -1.977 -1.987 1.00 92.88 278 LYS A CA 1
ATOM 2172 C C . LYS A 1 278 ? -14.661 -1.212 -1.465 1.00 92.88 278 LYS A C 1
ATOM 2174 O O . LYS A 1 278 ? -15.460 -1.786 -0.728 1.00 92.88 278 LYS A O 1
ATOM 2179 N N . ALA A 1 279 ? -14.819 0.066 -1.804 1.00 91.69 279 ALA A N 1
ATOM 2180 C CA . ALA A 1 279 ? -15.854 0.911 -1.212 1.00 91.69 279 ALA A CA 1
ATOM 2181 C C . ALA A 1 279 ? -17.270 0.351 -1.436 1.00 91.69 279 ALA A C 1
ATOM 2183 O O . ALA A 1 279 ? -18.077 0.340 -0.507 1.00 91.69 279 ALA A O 1
ATOM 2184 N N . ALA A 1 280 ? -17.541 -0.182 -2.633 1.00 93.56 280 ALA A N 1
ATOM 2185 C CA . ALA A 1 280 ? -18.843 -0.744 -2.985 1.00 93.56 280 ALA A CA 1
ATOM 2186 C C . ALA A 1 280 ? -19.206 -1.985 -2.151 1.00 93.56 280 ALA A C 1
ATOM 2188 O O . ALA A 1 280 ? -20.310 -2.055 -1.617 1.00 93.56 280 ALA A O 1
ATOM 2189 N N . VAL A 1 281 ? -18.281 -2.940 -1.983 1.00 96.31 281 VAL A N 1
ATOM 2190 C CA . VAL A 1 281 ? -18.538 -4.138 -1.161 1.00 96.31 281 VAL A CA 1
ATOM 2191 C C . VAL A 1 281 ? -18.679 -3.782 0.318 1.00 96.31 281 VAL A C 1
ATOM 2193 O O . VAL A 1 281 ? -19.555 -4.309 0.993 1.00 96.31 281 VAL A O 1
ATOM 2196 N N . VAL A 1 282 ? -17.892 -2.821 0.816 1.00 96.44 282 VAL A N 1
ATOM 2197 C CA . VAL A 1 282 ? -18.029 -2.327 2.194 1.00 96.44 282 VAL A CA 1
ATOM 2198 C C . VAL A 1 282 ? -19.410 -1.706 2.407 1.00 96.44 282 VAL A C 1
ATOM 2200 O O . VAL A 1 282 ? -20.027 -1.949 3.437 1.00 96.44 282 VAL A O 1
ATOM 2203 N N . ALA A 1 283 ? -19.908 -0.924 1.444 1.00 95.06 283 ALA A N 1
ATOM 2204 C CA . ALA A 1 283 ? -21.244 -0.342 1.520 1.00 95.06 283 ALA A CA 1
ATOM 2205 C C . ALA A 1 283 ? -22.348 -1.410 1.508 1.00 95.06 283 ALA A C 1
ATOM 2207 O O . ALA A 1 283 ? -23.263 -1.307 2.314 1.00 95.06 283 ALA A O 1
ATOM 2208 N N . ARG A 1 284 ? -22.239 -2.443 0.659 1.00 95.56 284 ARG A N 1
ATOM 2209 C CA . ARG A 1 284 ? -23.204 -3.557 0.627 1.00 95.56 284 ARG A CA 1
ATOM 2210 C C . ARG A 1 284 ? -23.238 -4.353 1.928 1.00 95.56 284 ARG A C 1
ATOM 2212 O O . ARG A 1 284 ? -24.316 -4.656 2.408 1.00 95.56 284 ARG A O 1
ATOM 2219 N N . ILE A 1 285 ? -22.076 -4.663 2.501 1.00 96.50 285 ILE A N 1
ATOM 2220 C CA . ILE A 1 285 ? -21.978 -5.428 3.757 1.00 96.50 285 ILE A CA 1
ATOM 2221 C C . ILE A 1 285 ? -22.542 -4.638 4.949 1.00 96.50 285 ILE A C 1
ATOM 2223 O O . ILE A 1 285 ? -22.963 -5.230 5.936 1.00 96.50 285 ILE A O 1
ATOM 2227 N N . LEU A 1 286 ? -22.523 -3.305 4.876 1.00 94.81 286 LEU A N 1
ATOM 2228 C CA . LEU A 1 286 ? -23.048 -2.414 5.913 1.00 94.81 286 LEU A CA 1
ATOM 2229 C C . LEU A 1 286 ? -24.531 -2.051 5.747 1.00 94.81 286 LEU A C 1
ATOM 2231 O O . LEU A 1 286 ? -25.053 -1.367 6.629 1.00 94.81 286 LEU A O 1
ATOM 2235 N N . ALA A 1 287 ? -25.155 -2.418 4.626 1.00 89.69 287 ALA A N 1
ATOM 2236 C CA . ALA A 1 287 ? -26.568 -2.159 4.350 1.00 89.69 287 ALA A CA 1
ATOM 2237 C C . ALA A 1 287 ? -27.464 -3.139 5.117 1.00 89.69 287 ALA A C 1
ATOM 2239 O O . ALA A 1 287 ? -28.522 -2.679 5.601 1.00 89.69 287 ALA A O 1
#